Protein AF-0000000083548662 (afdb_homodimer)

Secondary structure (DSSP, 8-state):
--HHHHHHHHHHHTHHHHHHHHHTT--HHHHHHHHTS-HHHHHHHHHH-HHHHHHHHHHHHHHHHHHHHHHHHHHH-EEEEEEEEEEEEEEEEETTTTEEEEEEEEEEEEEEEEE---HHHHHHHHHHHSTTT--SSHHHHHHHHHHHHHHHHHHHHHHH--/--HHHHHHHHHHTTHHHHHHHHHTT--HHHHHHHHTS-HHHHHHHHHH-HHHHHHHHHHHHHHHHHHHHHHHHHHH-EEEEEEEEEEEEEEEEETTTTEEEEEEEEEEEEEEEEEPP-HHHHHHHHHHHSTTT--S-HHHHHHHHHHHHHHHHHHHHHHHT-

Organism: NCBI:txid360422

Radius of gyration: 31.25 Å; Cα contacts (8 Å, |Δi|>4): 396; chains: 2; bounding box: 70×94×61 Å

Nearest PDB structures (foldseek):
  8jc7-assembly1_A  TM=3.475E-01  e=2.019E+00  Vibrio campbellii
  6uwi-assembly1_A  TM=3.114E-01  e=1.417E+00  Clostridioides difficile
  6uwi-assembly2_g  TM=3.114E-01  e=1.417E+00  Clostridioides difficile
  6uwi-assembly2_d  TM=3.114E-01  e=1.417E+00  Clostridioides difficile
  3otc-assembly1_A-2  TM=1.730E-01  e=1.903E+00  Homo sapiens

pLDDT: mean 92.51, std 10.64, range [34.34, 98.67]

Foldseek 3Di:
DVVLVVVVVLCVVCLVVLLVCLLVVHDLCRSCVVSVHDSVSSVVCCVVPPSNVVSNVVSVVVNVVVVVVVLVCLQAKDKDKDKDKDKDWDWDADPVVRDIDIDIDIDIDIDIDINHRDPVSNLVCCCPVVVVVHDPDPVVVVVVVVVVVVVVVVVCVVVVVD/DVVLVVLVVLCVVCLVVLLVCVLVVHDLCRSCVVSVHDSVSSVVCCVVPPSNVVSNVVSVVNNVVVVVVVLVCLQAKDKDKDKDKDKDWDWDADPVPRDTDIDIDIDIDIDMDMRHRDPVSNLVCCCPVVVVVHDPDPVVVVVVVVVVVVVVVVVCVVVVVD

Structure (mmCIF, N/CA/C/O backbone):
data_AF-0000000083548662-model_v1
#
loop_
_entity.id
_entity.type
_entity.pdbx_description
1 polymer 'Xaa-His dipeptidase'
#
loop_
_atom_site.group_PDB
_atom_site.id
_atom_site.type_symbol
_atom_site.label_atom_id
_atom_site.label_alt_id
_atom_site.label_comp_id
_atom_site.label_asym_id
_atom_site.label_entity_id
_atom_site.label_seq_id
_atom_site.pdbx_PDB_ins_code
_atom_site.Cartn_x
_atom_site.Cartn_y
_atom_site.Cartn_z
_atom_site.occupancy
_atom_site.B_iso_or_equiv
_atom_site.auth_seq_id
_atom_site.auth_comp_id
_atom_site.auth_asym_id
_atom_site.auth_atom_id
_atom_site.pdbx_PDB_model_num
ATOM 1 N N . MET A 1 1 ? 43.346 22.969 6.286 1 35.24 1 MET A N 1
ATOM 2 C CA . MET A 1 1 ? 42.295 23.763 5.656 1 35.24 1 MET A CA 1
ATOM 3 C C . MET A 1 1 ? 42.002 23.258 4.247 1 35.24 1 MET A C 1
ATOM 5 O O . MET A 1 1 ? 41.083 23.746 3.587 1 35.24 1 MET A O 1
ATOM 9 N N . ALA A 1 2 ? 43.091 22.835 3.47 1 43.12 2 ALA A N 1
ATOM 10 C CA . ALA A 1 2 ? 43.178 22.397 2.079 1 43.12 2 ALA A CA 1
ATOM 11 C C . ALA A 1 2 ? 42.391 21.107 1.861 1 43.12 2 ALA A C 1
ATOM 13 O O . ALA A 1 2 ? 42.028 20.779 0.729 1 43.12 2 ALA A O 1
ATOM 14 N N . ARG A 1 3 ? 42.29 20.196 2.817 1 46.63 3 ARG A N 1
ATOM 15 C CA . ARG A 1 3 ? 41.728 18.849 2.839 1 46.63 3 ARG A CA 1
ATOM 16 C C . ARG A 1 3 ? 40.206 18.889 2.756 1 46.63 3 ARG A C 1
ATOM 18 O O . ARG A 1 3 ? 39.583 17.966 2.227 1 46.63 3 ARG A O 1
ATOM 25 N N . ASN A 1 4 ? 39.476 19.824 3.471 1 55.74 4 ASN A N 1
ATOM 26 C CA . ASN A 1 4 ? 38.044 20.089 3.571 1 55.74 4 ASN A CA 1
ATOM 27 C C . ASN A 1 4 ? 37.416 20.3 2.196 1 55.74 4 ASN A C 1
ATOM 29 O O . ASN A 1 4 ? 36.322 19.801 1.927 1 55.74 4 ASN A O 1
ATOM 33 N N . ASN A 1 5 ? 38.193 21.079 1.302 1 62.86 5 ASN A N 1
ATOM 34 C CA . ASN A 1 5 ? 37.747 21.407 -0.048 1 62.86 5 ASN A CA 1
ATOM 35 C C . ASN A 1 5 ? 37.669 20.164 -0.93 1 62.86 5 ASN A C 1
ATOM 37 O O . ASN A 1 5 ? 36.785 20.056 -1.781 1 62.86 5 ASN A O 1
ATOM 41 N N . SER A 1 6 ? 38.519 19.239 -0.507 1 85.35 6 SER A N 1
ATOM 42 C CA . SER A 1 6 ? 38.633 18.042 -1.334 1 85.35 6 SER A CA 1
ATOM 43 C C . SER A 1 6 ? 37.452 17.102 -1.113 1 85.35 6 SER A C 1
ATOM 45 O O . SER A 1 6 ? 36.914 16.537 -2.067 1 85.35 6 SER A O 1
ATOM 47 N N . PHE A 1 7 ? 36.993 17.175 0.148 1 88.64 7 PHE A N 1
ATOM 48 C CA . PHE A 1 7 ? 35.902 16.253 0.441 1 88.64 7 PHE A CA 1
ATOM 49 C C . PHE A 1 7 ? 34.597 16.745 -0.174 1 88.64 7 PHE A C 1
ATOM 51 O O . PHE A 1 7 ? 33.777 15.943 -0.626 1 88.64 7 PHE A O 1
ATOM 58 N N . GLU A 1 8 ? 34.456 18.051 -0.125 1 90.3 8 GLU A N 1
ATOM 59 C CA . GLU A 1 8 ? 33.281 18.638 -0.763 1 90.3 8 GLU A CA 1
ATOM 60 C C . GLU A 1 8 ? 33.237 18.303 -2.251 1 90.3 8 GLU A C 1
ATOM 62 O O . GLU A 1 8 ? 32.171 18.009 -2.796 1 90.3 8 GLU A O 1
ATOM 67 N N . ASP A 1 9 ? 34.436 18.363 -2.836 1 92.55 9 ASP A N 1
ATOM 68 C CA . ASP A 1 9 ? 34.53 18.041 -4.257 1 92.55 9 ASP A CA 1
ATOM 69 C C . ASP A 1 9 ? 34.156 16.583 -4.514 1 92.55 9 ASP A C 1
ATOM 71 O O . ASP A 1 9 ? 33.49 16.273 -5.504 1 92.55 9 ASP A O 1
ATOM 75 N N . ILE A 1 10 ? 34.668 15.765 -3.654 1 94.08 10 ILE A N 1
ATOM 76 C CA . ILE A 1 10 ? 34.347 14.347 -3.77 1 94.08 10 ILE A CA 1
ATOM 77 C C . ILE A 1 10 ? 32.835 14.152 -3.68 1 94.08 10 ILE A C 1
ATOM 79 O O . ILE A 1 10 ? 32.246 13.439 -4.495 1 94.08 10 ILE A O 1
ATOM 83 N N . ILE A 1 11 ? 32.168 14.788 -2.78 1 94.84 11 ILE A N 1
ATOM 84 C CA . ILE A 1 11 ? 30.732 14.658 -2.563 1 94.84 11 ILE A CA 1
ATOM 85 C C . ILE A 1 11 ? 29.975 15.229 -3.76 1 94.84 11 ILE A C 1
ATOM 87 O O . ILE A 1 11 ? 29.082 14.577 -4.306 1 94.84 11 ILE A O 1
ATOM 91 N N . GLU A 1 12 ? 30.341 16.398 -4.177 1 94.65 12 GLU A N 1
ATOM 92 C CA . GLU A 1 12 ? 29.623 17.084 -5.247 1 94.65 12 GLU A CA 1
ATOM 93 C C . GLU A 1 12 ? 29.743 16.326 -6.566 1 94.65 12 GLU A C 1
ATOM 95 O O . GLU A 1 12 ? 28.816 16.334 -7.379 1 94.65 12 GLU A O 1
ATOM 100 N N . SER A 1 13 ? 30.907 15.626 -6.726 1 95.46 13 SER A N 1
ATOM 101 C CA . SER A 1 13 ? 31.129 14.874 -7.957 1 95.46 13 SER A CA 1
ATOM 102 C C . SER A 1 13 ? 30.369 13.552 -7.942 1 95.46 13 SER A C 1
ATOM 104 O O . SER A 1 13 ? 30.26 12.881 -8.97 1 95.46 13 SER A O 1
ATOM 106 N N . ASN A 1 14 ? 29.875 13.171 -6.75 1 97.07 14 ASN A N 1
ATOM 107 C CA . ASN A 1 14 ? 29.247 11.859 -6.631 1 97.07 14 ASN A CA 1
ATOM 108 C C . ASN A 1 14 ? 27.789 11.973 -6.198 1 97.07 14 ASN A C 1
ATOM 110 O O . ASN A 1 14 ? 27.218 11.018 -5.666 1 97.07 14 ASN A O 1
ATOM 114 N N . LEU A 1 15 ? 27.132 13.088 -6.455 1 96.55 15 LEU A N 1
ATOM 115 C CA . LEU A 1 15 ? 25.782 13.346 -5.966 1 96.55 15 LEU A CA 1
ATOM 116 C C . LEU A 1 15 ? 24.791 12.347 -6.554 1 96.55 15 LEU A C 1
ATOM 118 O O . LEU A 1 15 ? 23.893 11.872 -5.854 1 96.55 15 LEU A O 1
ATOM 122 N N . ASP A 1 16 ? 24.917 12.006 -7.816 1 95.14 16 ASP A N 1
ATOM 123 C CA . ASP A 1 16 ? 24.014 11.059 -8.463 1 95.14 16 ASP A CA 1
ATOM 124 C C . ASP A 1 16 ? 24.147 9.667 -7.849 1 95.14 16 ASP A C 1
ATOM 126 O O . ASP A 1 16 ? 23.146 8.982 -7.629 1 95.14 16 ASP A O 1
ATOM 130 N N . LYS A 1 17 ? 25.374 9.31 -7.597 1 96.99 17 LYS A N 1
ATOM 131 C CA . LYS A 1 17 ? 25.607 8.018 -6.958 1 96.99 17 LYS A CA 1
ATOM 132 C C . LYS A 1 17 ? 25.029 7.991 -5.546 1 96.99 17 LYS A C 1
ATOM 134 O O . LYS A 1 17 ? 24.409 7.005 -5.142 1 96.99 17 LYS A O 1
ATOM 139 N N . ILE A 1 18 ? 25.273 9.039 -4.831 1 97 18 ILE A N 1
ATOM 140 C CA . ILE A 1 18 ? 24.771 9.127 -3.464 1 97 18 ILE A CA 1
ATOM 141 C C . ILE A 1 18 ? 23.251 8.984 -3.463 1 97 18 ILE A C 1
ATOM 143 O O . ILE A 1 18 ? 22.69 8.256 -2.64 1 97 18 ILE A O 1
ATOM 147 N N . GLU A 1 19 ? 22.566 9.663 -4.364 1 95.85 19 GLU A N 1
ATOM 148 C CA . GLU A 1 19 ? 21.116 9.549 -4.491 1 95.85 19 GLU A CA 1
ATOM 149 C C . GLU A 1 19 ? 20.694 8.099 -4.713 1 95.85 19 GLU A C 1
ATOM 151 O O . GLU A 1 19 ? 19.764 7.612 -4.067 1 95.85 19 GLU A O 1
ATOM 156 N N . ALA A 1 20 ? 21.347 7.405 -5.609 1 95.52 20 ALA A N 1
ATOM 157 C CA . ALA A 1 20 ? 21.051 6.006 -5.906 1 95.52 20 ALA A CA 1
ATOM 158 C C . ALA A 1 20 ? 21.267 5.127 -4.677 1 95.52 20 ALA A C 1
ATOM 160 O O . ALA A 1 20 ? 20.486 4.208 -4.419 1 95.52 20 ALA A O 1
ATOM 161 N N . TRP A 1 21 ? 22.338 5.383 -3.941 1 97.1 21 TRP A N 1
ATOM 162 C CA . TRP A 1 21 ? 22.632 4.596 -2.748 1 97.1 21 TRP A CA 1
ATOM 163 C C . TRP A 1 21 ? 21.568 4.812 -1.677 1 97.1 21 TRP A C 1
ATOM 165 O O . TRP A 1 21 ? 21.149 3.864 -1.01 1 97.1 21 TRP A O 1
ATOM 175 N N . VAL A 1 22 ? 21.139 6.116 -1.55 1 96.5 22 V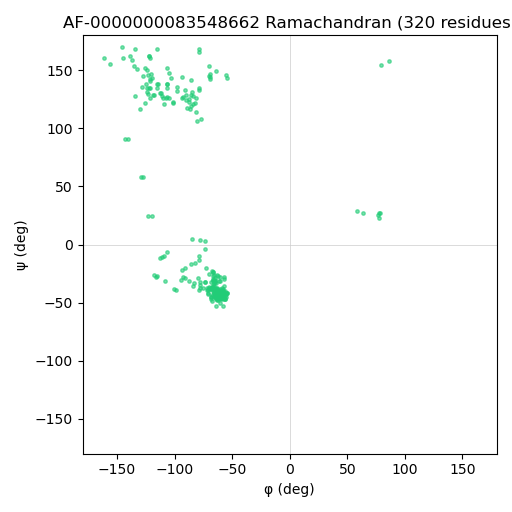AL A N 1
ATOM 176 C CA . VAL A 1 22 ? 20.082 6.416 -0.589 1 96.5 22 VAL A CA 1
ATOM 177 C C . VAL A 1 22 ? 18.798 5.694 -0.99 1 96.5 22 VAL A C 1
ATOM 179 O O . VAL A 1 22 ? 18.142 5.069 -0.153 1 96.5 22 VAL A O 1
ATOM 182 N N . GLU A 1 23 ? 18.47 5.737 -2.251 1 93.82 23 GLU A N 1
ATOM 183 C CA . GLU A 1 23 ? 17.289 5.047 -2.762 1 93.82 23 GLU A CA 1
ATOM 184 C C . GLU A 1 23 ? 17.383 3.543 -2.523 1 93.82 23 GLU A C 1
ATOM 186 O O . GLU A 1 23 ? 16.369 2.882 -2.286 1 93.82 23 GLU A O 1
ATOM 191 N N . GLY A 1 24 ? 18.619 3.067 -2.554 1 94.63 24 GLY A N 1
ATOM 192 C CA . GLY A 1 24 ? 18.868 1.648 -2.353 1 94.63 24 GLY A CA 1
ATOM 193 C C . GLY A 1 24 ? 18.965 1.26 -0.89 1 94.63 24 GLY A C 1
ATOM 194 O O . GLY A 1 24 ? 19.374 0.144 -0.564 1 94.63 24 GLY A O 1
ATOM 195 N N . ASN A 1 25 ? 18.728 2.214 0.043 1 93.88 25 ASN A N 1
ATOM 196 C CA . ASN A 1 25 ? 18.643 2.002 1.484 1 93.88 25 ASN A CA 1
ATOM 197 C C . ASN A 1 25 ? 20.026 1.836 2.109 1 93.88 25 ASN A C 1
ATOM 199 O O . ASN A 1 25 ? 20.175 1.154 3.124 1 93.88 25 ASN A O 1
ATOM 203 N N . ASN A 1 26 ? 20.998 2.357 1.513 1 95.85 26 ASN A N 1
ATOM 204 C CA . ASN A 1 26 ? 22.297 2.401 2.177 1 95.85 26 ASN A CA 1
ATOM 205 C C . ASN A 1 26 ? 22.292 3.372 3.354 1 95.85 26 ASN A C 1
ATOM 207 O O . ASN A 1 26 ? 21.7 4.449 3.274 1 95.85 26 ASN A O 1
ATOM 211 N N . THR A 1 27 ? 22.98 2.987 4.371 1 96.54 27 THR A N 1
ATOM 212 C CA . THR A 1 27 ? 23.107 3.871 5.524 1 96.54 27 THR A CA 1
ATOM 213 C C . THR A 1 27 ? 24.143 4.961 5.26 1 96.54 27 THR A C 1
ATOM 215 O O . THR A 1 27 ? 24.947 4.848 4.332 1 96.54 27 THR A O 1
ATOM 218 N N . ASP A 1 28 ? 24.101 5.972 6.132 1 96.13 28 ASP A N 1
ATOM 219 C CA . ASP A 1 28 ? 25.086 7.044 6.019 1 96.13 28 ASP A CA 1
ATOM 220 C C . ASP A 1 28 ? 26.507 6.497 6.123 1 96.13 28 ASP A C 1
ATOM 222 O O . ASP A 1 28 ? 27.408 6.957 5.418 1 96.13 28 ASP A O 1
ATOM 226 N N . LYS A 1 29 ? 26.656 5.559 7.016 1 97.39 29 LYS A N 1
ATOM 227 C CA . LYS A 1 29 ? 27.977 4.959 7.181 1 97.39 29 LYS A CA 1
ATOM 228 C C . LYS A 1 29 ? 28.41 4.226 5.915 1 97.39 29 LYS A C 1
ATOM 230 O O . LYS A 1 29 ? 29.552 4.365 5.471 1 97.39 29 LYS A O 1
ATOM 235 N N . GLU A 1 30 ? 27.575 3.452 5.297 1 98.16 30 GLU A N 1
ATOM 236 C CA . GLU A 1 30 ? 27.876 2.731 4.064 1 98.16 30 GLU A CA 1
ATOM 237 C C . GLU A 1 30 ? 28.206 3.694 2.928 1 98.16 30 GLU A C 1
ATOM 239 O O . GLU A 1 30 ? 29.125 3.446 2.144 1 98.16 30 GLU A O 1
ATOM 244 N N . ILE A 1 31 ? 27.442 4.769 2.858 1 97.93 31 ILE A N 1
ATOM 245 C CA . ILE A 1 31 ? 27.656 5.759 1.809 1 97.93 31 ILE A CA 1
ATOM 246 C C . ILE A 1 31 ? 29.015 6.429 2 1 97.93 31 ILE A C 1
ATOM 248 O O . ILE A 1 31 ? 29.772 6.596 1.041 1 97.93 31 ILE A O 1
ATOM 252 N N . ALA A 1 32 ? 29.355 6.799 3.256 1 97.58 32 ALA A N 1
ATOM 253 C CA . ALA A 1 32 ? 30.659 7.383 3.557 1 97.58 32 ALA A CA 1
ATOM 254 C C . ALA A 1 32 ? 31.789 6.451 3.131 1 97.58 32 ALA A C 1
ATOM 256 O O . ALA A 1 32 ? 32.761 6.886 2.51 1 97.58 32 ALA A O 1
ATOM 257 N N . ASP A 1 33 ? 31.642 5.158 3.396 1 97.81 33 ASP A N 1
ATOM 258 C CA . ASP A 1 33 ? 32.644 4.159 3.039 1 97.81 33 ASP A CA 1
ATOM 259 C C . ASP A 1 33 ? 32.811 4.065 1.525 1 97.81 33 ASP A C 1
ATOM 261 O O . ASP A 1 33 ? 33.934 4.001 1.021 1 97.81 33 ASP A O 1
ATOM 265 N N . LYS A 1 34 ? 31.758 4.1 0.837 1 97.53 34 LYS A N 1
ATOM 266 C CA . LYS A 1 34 ? 31.795 4.01 -0.62 1 97.53 34 LYS A CA 1
ATOM 267 C C . LYS A 1 34 ? 32.496 5.222 -1.227 1 97.53 34 LYS A C 1
ATOM 269 O O . LYS A 1 34 ? 33.129 5.116 -2.28 1 97.53 34 LYS A O 1
ATOM 274 N N . LEU A 1 35 ? 32.384 6.378 -0.595 1 96.71 35 LEU A N 1
ATOM 275 C CA . LEU A 1 35 ? 33.001 7.614 -1.063 1 96.71 35 LEU A CA 1
ATOM 276 C C . LEU A 1 35 ? 34.464 7.685 -0.641 1 96.71 35 LEU A C 1
ATOM 278 O O . LEU A 1 35 ? 35.223 8.513 -1.152 1 96.71 35 LEU A O 1
ATOM 282 N N . GLY A 1 36 ? 34.828 6.811 0.338 1 96.25 36 GLY A N 1
ATOM 283 C CA . GLY A 1 36 ? 36.188 6.835 0.852 1 96.25 36 GLY A CA 1
ATOM 284 C C . GLY A 1 36 ? 36.442 7.977 1.817 1 96.25 36 GLY A C 1
ATOM 285 O O . GLY A 1 36 ? 37.543 8.53 1.858 1 96.25 36 GLY A O 1
ATOM 286 N N . ILE A 1 37 ? 35.415 8.42 2.479 1 95.31 37 ILE A N 1
ATOM 287 C CA . ILE A 1 37 ? 35.616 9.5 3.439 1 95.31 37 ILE A CA 1
ATOM 288 C C . ILE A 1 37 ? 35.158 9.05 4.825 1 95.31 37 ILE A C 1
ATOM 290 O O . ILE A 1 37 ? 34.388 8.095 4.951 1 95.31 37 ILE A O 1
ATOM 294 N N . ALA A 1 38 ? 35.599 9.766 5.856 1 95.93 38 ALA A N 1
ATOM 295 C CA . ALA A 1 38 ? 35.208 9.447 7.227 1 95.93 38 ALA A CA 1
ATOM 296 C C . ALA A 1 38 ? 33.731 9.751 7.46 1 95.93 38 ALA A C 1
ATOM 298 O O . ALA A 1 38 ? 33.205 10.74 6.946 1 95.93 38 ALA A O 1
ATOM 299 N N . TYR A 1 39 ? 33.059 8.851 8.327 1 96.4 39 TYR A N 1
ATOM 300 C CA . TYR A 1 39 ? 31.643 9.006 8.642 1 96.4 39 TYR A CA 1
ATOM 301 C C . TYR A 1 39 ? 31.36 10.388 9.218 1 96.4 39 TYR A C 1
ATOM 303 O O . TYR A 1 39 ? 30.369 11.027 8.856 1 96.4 39 TYR A O 1
ATOM 311 N N . SER A 1 40 ? 32.222 10.841 10.033 1 95.86 40 SER A N 1
ATOM 312 C CA . SER A 1 40 ? 32.027 12.138 10.672 1 95.86 40 SER A CA 1
ATOM 313 C C . SER A 1 40 ? 32.054 13.268 9.649 1 95.86 40 SER A C 1
ATOM 315 O O . SER A 1 40 ? 31.28 14.223 9.75 1 95.86 40 SER A O 1
ATOM 317 N N . THR A 1 41 ? 32.93 13.157 8.728 1 94.73 41 THR A N 1
ATOM 318 C CA . THR A 1 41 ? 33.029 14.149 7.662 1 94.73 41 THR A CA 1
ATOM 319 C C . THR A 1 41 ? 31.756 14.168 6.821 1 94.73 41 THR A C 1
ATOM 321 O O . THR A 1 41 ? 31.22 15.236 6.521 1 94.73 41 THR A O 1
ATOM 324 N N . TYR A 1 42 ? 31.264 12.955 6.461 1 96.48 42 TYR A N 1
ATOM 325 C CA . TYR A 1 42 ? 30.037 12.863 5.677 1 96.48 42 TYR A CA 1
ATOM 326 C C . TYR A 1 42 ? 28.865 13.49 6.421 1 96.48 42 TYR A C 1
ATOM 328 O O . TYR A 1 42 ? 28.082 14.244 5.837 1 96.48 42 TYR A O 1
ATOM 336 N N . ARG A 1 43 ? 28.781 13.235 7.692 1 95.46 43 ARG A N 1
ATOM 337 C CA . ARG A 1 43 ? 27.69 13.758 8.508 1 95.46 43 ARG A CA 1
ATOM 338 C C . ARG A 1 43 ? 27.719 15.282 8.55 1 95.46 43 ARG A C 1
ATOM 340 O O . ARG A 1 43 ? 26.674 15.931 8.472 1 95.46 43 ARG A O 1
ATOM 347 N N . LYS A 1 44 ? 28.845 15.762 8.689 1 94.72 44 LYS A N 1
ATOM 348 C CA . LYS A 1 44 ? 28.994 17.215 8.694 1 94.72 44 LYS A CA 1
ATOM 349 C C . LYS A 1 44 ? 28.458 17.827 7.403 1 94.72 44 LYS A C 1
ATOM 351 O O . LYS A 1 44 ? 27.676 18.78 7.44 1 94.72 44 LYS A O 1
ATOM 356 N N . TYR A 1 45 ? 28.815 17.214 6.289 1 94.24 45 TYR A N 1
ATOM 357 C CA . TYR A 1 45 ? 28.428 17.772 4.997 1 94.24 45 TYR A CA 1
ATOM 358 C C . TYR A 1 45 ? 26.943 17.555 4.732 1 94.24 45 TYR A C 1
ATOM 360 O O . TYR A 1 45 ? 26.307 18.353 4.04 1 94.24 45 TYR A O 1
ATOM 368 N N . LYS A 1 46 ? 26.422 16.469 5.237 1 94.98 46 LYS A N 1
ATOM 369 C CA . LYS A 1 46 ? 24.985 16.239 5.121 1 94.98 46 LYS A CA 1
ATOM 370 C C . LYS A 1 46 ? 24.193 17.387 5.741 1 94.98 46 LYS A C 1
ATOM 372 O O . LYS A 1 46 ? 23.096 17.711 5.281 1 94.98 46 LYS A O 1
ATOM 377 N N . SER A 1 47 ? 24.751 18.021 6.677 1 93.29 47 SER A N 1
ATOM 378 C CA . SER A 1 47 ? 24.064 19.092 7.392 1 93.29 47 SER A CA 1
ATOM 379 C C . SER A 1 47 ? 24.366 20.452 6.772 1 93.29 47 SER A C 1
ATOM 381 O O . SER A 1 47 ? 23.57 21.386 6.893 1 93.29 47 SER A O 1
ATOM 383 N N . THR A 1 48 ? 25.479 20.567 6.026 1 93.57 48 THR A N 1
ATOM 384 C CA . THR A 1 48 ? 25.924 21.901 5.636 1 93.57 48 THR A CA 1
ATOM 385 C C . THR A 1 48 ? 25.862 22.069 4.12 1 93.57 48 THR A C 1
ATOM 387 O O . THR A 1 48 ? 25.749 23.19 3.619 1 93.57 48 THR A O 1
ATOM 390 N N . ASN A 1 49 ? 26.008 20.982 3.402 1 94.67 49 ASN A N 1
ATOM 391 C CA . ASN A 1 49 ? 26.045 21.058 1.945 1 94.67 49 ASN A CA 1
ATOM 392 C C . ASN A 1 49 ? 24.643 21.016 1.345 1 94.67 49 ASN A C 1
ATOM 394 O O . ASN A 1 49 ? 23.966 19.988 1.409 1 94.67 49 ASN A O 1
ATOM 398 N N . VAL A 1 50 ? 24.224 22.065 0.684 1 94.31 50 VAL A N 1
ATOM 399 C CA . VAL A 1 50 ? 22.868 22.247 0.177 1 94.31 50 VAL A CA 1
ATOM 400 C C . VAL A 1 50 ? 22.594 21.238 -0.936 1 94.31 50 VAL A C 1
ATOM 402 O O . VAL A 1 50 ? 21.522 20.629 -0.98 1 94.31 50 VAL A O 1
ATOM 405 N N . ALA A 1 51 ? 23.569 21.071 -1.83 1 94.71 51 ALA A N 1
ATOM 406 C CA . ALA A 1 51 ? 23.397 20.142 -2.944 1 94.71 51 ALA A CA 1
ATOM 407 C C . ALA A 1 51 ? 23.19 18.716 -2.441 1 94.71 51 ALA A C 1
ATOM 409 O O . ALA A 1 51 ? 22.32 17.996 -2.938 1 94.71 51 ALA A O 1
ATOM 410 N N . LEU A 1 52 ? 24.019 18.356 -1.447 1 96.52 52 LEU A N 1
ATOM 411 C CA . LEU A 1 52 ? 23.897 17.023 -0.869 1 96.52 52 LEU A CA 1
ATOM 412 C C . LEU A 1 52 ? 22.55 16.852 -0.175 1 96.52 52 LEU A C 1
ATOM 414 O O . LEU A 1 52 ? 21.865 15.847 -0.378 1 96.52 52 LEU A O 1
ATOM 418 N N . LYS A 1 53 ? 22.149 17.802 0.569 1 95.17 53 LYS A N 1
ATOM 419 C CA . LYS A 1 53 ? 20.864 17.777 1.261 1 95.17 53 LYS A CA 1
ATOM 420 C C . LYS A 1 53 ? 19.711 17.61 0.274 1 95.17 53 LYS A C 1
ATOM 422 O O . LYS A 1 53 ? 18.795 16.82 0.51 1 95.17 53 LYS A O 1
ATOM 427 N N . GLY A 1 54 ? 19.775 18.347 -0.731 1 94.54 54 GLY A N 1
ATOM 428 C CA . GLY A 1 54 ? 18.738 18.284 -1.748 1 94.54 54 GLY A CA 1
ATOM 429 C C . GLY A 1 54 ? 18.623 16.918 -2.398 1 94.54 54 GLY A C 1
ATOM 430 O O . GLY A 1 54 ? 17.517 16.418 -2.612 1 94.54 54 GLY A O 1
ATOM 431 N N . ARG A 1 55 ? 19.764 16.341 -2.779 1 95.27 55 ARG A N 1
ATOM 432 C CA . ARG A 1 55 ? 19.767 15.027 -3.415 1 95.27 55 ARG A CA 1
ATOM 433 C C . ARG A 1 55 ? 19.216 13.962 -2.473 1 95.27 55 ARG A C 1
ATOM 435 O O . ARG A 1 55 ? 18.471 13.075 -2.897 1 95.27 55 ARG A O 1
ATOM 442 N N . ILE A 1 56 ? 19.575 14.057 -1.238 1 95.77 56 ILE A N 1
ATOM 443 C CA . ILE A 1 56 ? 19.099 13.1 -0.245 1 95.77 56 ILE A CA 1
ATOM 444 C C . ILE A 1 56 ? 17.586 13.232 -0.085 1 95.77 56 ILE A C 1
ATOM 446 O O . ILE A 1 56 ? 16.872 12.227 -0.023 1 95.77 56 ILE A O 1
ATOM 450 N N . ALA A 1 57 ? 17.109 14.467 -0.004 1 94.79 57 ALA A N 1
ATOM 451 C CA . ALA A 1 57 ? 15.674 14.714 0.112 1 94.79 57 ALA A CA 1
ATOM 452 C C . ALA A 1 57 ? 14.917 14.107 -1.065 1 94.79 57 ALA A C 1
ATOM 454 O O . ALA A 1 57 ? 13.853 13.509 -0.886 1 94.79 57 ALA A O 1
ATOM 455 N N . THR A 1 58 ? 15.479 14.243 -2.202 1 94.42 58 THR A N 1
ATOM 456 C CA . THR A 1 58 ? 14.877 13.69 -3.41 1 94.42 58 THR A CA 1
ATOM 457 C C . THR A 1 58 ? 14.806 12.167 -3.329 1 94.42 58 THR A C 1
ATOM 459 O O . THR A 1 58 ? 13.771 11.572 -3.635 1 94.42 58 THR A O 1
ATOM 462 N N . ALA A 1 59 ? 15.865 11.607 -2.959 1 95.71 59 ALA A N 1
ATOM 463 C CA . ALA A 1 59 ? 15.929 10.153 -2.844 1 95.71 59 ALA A CA 1
ATOM 464 C C . ALA A 1 59 ? 14.917 9.639 -1.824 1 95.71 59 ALA A C 1
ATOM 466 O O . ALA A 1 59 ? 14.26 8.62 -2.051 1 95.71 59 ALA A O 1
ATOM 467 N N . LYS A 1 60 ? 14.836 10.364 -0.745 1 95.38 60 LYS A N 1
ATOM 468 C CA . LYS A 1 60 ? 13.882 9.97 0.287 1 95.38 60 LYS A CA 1
ATOM 469 C C . LYS A 1 60 ? 12.447 10.07 -0.224 1 95.38 60 LYS A C 1
ATOM 471 O O . LYS A 1 60 ? 11.611 9.219 0.087 1 95.38 60 LYS A O 1
ATOM 476 N N . ASP A 1 61 ? 12.202 11.071 -0.918 1 95.3 61 ASP A N 1
ATOM 477 C CA . ASP A 1 61 ? 10.878 11.231 -1.511 1 95.3 61 ASP A CA 1
ATOM 478 C C . ASP A 1 61 ? 10.54 10.055 -2.425 1 95.3 61 ASP A C 1
ATOM 480 O O . ASP A 1 61 ? 9.429 9.522 -2.374 1 95.3 61 ASP A O 1
ATOM 484 N N . LYS A 1 62 ? 11.441 9.668 -3.266 1 95.47 62 LYS A N 1
ATOM 485 C CA . LYS A 1 62 ? 11.249 8.521 -4.149 1 95.47 62 LYS A CA 1
ATOM 486 C C . LYS A 1 62 ? 10.971 7.252 -3.348 1 95.47 62 LYS A C 1
ATOM 488 O O . LYS A 1 62 ? 10.092 6.466 -3.706 1 95.47 62 LYS A O 1
ATOM 493 N N . LYS A 1 63 ? 11.682 7.102 -2.238 1 95.62 63 LYS A N 1
ATOM 494 C CA . LYS A 1 63 ? 11.477 5.943 -1.374 1 95.62 63 LYS A CA 1
ATOM 495 C C . LYS A 1 63 ? 10.08 5.956 -0.759 1 95.62 63 LYS A C 1
ATOM 497 O O . LYS A 1 63 ? 9.41 4.923 -0.703 1 95.62 63 LYS A O 1
ATOM 502 N N . ASN A 1 64 ? 9.734 7.129 -0.307 1 95.77 64 ASN A N 1
ATOM 503 C CA . ASN A 1 64 ? 8.404 7.253 0.281 1 95.77 64 ASN A CA 1
ATOM 504 C C . ASN A 1 64 ? 7.314 6.867 -0.714 1 95.77 64 ASN A C 1
ATOM 506 O O . ASN A 1 64 ? 6.355 6.181 -0.355 1 95.77 64 ASN A O 1
ATOM 510 N N . GLN A 1 65 ? 7.477 7.215 -1.868 1 96.36 65 GLN A N 1
ATOM 511 C CA . GLN A 1 65 ? 6.488 6.919 -2.899 1 96.36 65 GLN A CA 1
ATOM 512 C C . GLN A 1 65 ? 6.427 5.422 -3.189 1 96.36 65 GLN A C 1
ATOM 514 O O . GLN A 1 65 ? 5.356 4.883 -3.473 1 96.36 65 GLN A O 1
ATOM 519 N N . GLU A 1 66 ? 7.556 4.825 -3.159 1 96.86 66 GLU A N 1
ATOM 520 C CA . GLU A 1 66 ? 7.579 3.38 -3.363 1 96.86 66 GLU A CA 1
ATOM 521 C C . GLU A 1 66 ? 6.786 2.657 -2.278 1 96.86 66 GLU A C 1
ATOM 523 O O . GLU A 1 66 ? 6.097 1.674 -2.556 1 96.86 66 GLU A O 1
ATOM 528 N N . VAL A 1 67 ? 6.893 3.099 -1.06 1 97.57 67 VAL A N 1
ATOM 529 C CA . VAL A 1 67 ? 6.141 2.512 0.043 1 97.57 67 VAL A CA 1
ATOM 530 C C . VAL A 1 67 ? 4.646 2.738 -0.171 1 97.57 67 VAL A C 1
ATOM 532 O O . VAL A 1 67 ? 3.838 1.828 0.031 1 97.57 67 VAL A O 1
ATOM 535 N N . GLU A 1 68 ? 4.295 3.966 -0.594 1 97.71 68 GLU A N 1
ATOM 536 C CA . GLU A 1 68 ? 2.893 4.262 -0.871 1 97.71 68 GLU A CA 1
ATOM 537 C C . GLU A 1 68 ? 2.348 3.364 -1.977 1 97.71 68 GLU A C 1
ATOM 539 O O . GLU A 1 68 ? 1.214 2.887 -1.895 1 97.71 68 GLU A O 1
ATOM 544 N N . LYS A 1 69 ? 3.179 3.204 -2.981 1 97.63 69 LYS A N 1
ATOM 545 C CA . LYS A 1 69 ? 2.824 2.311 -4.08 1 97.63 69 LYS A CA 1
ATOM 546 C C . LYS A 1 69 ? 2.577 0.891 -3.577 1 97.63 69 LYS A C 1
ATOM 548 O O . LYS A 1 69 ? 1.589 0.257 -3.954 1 97.63 69 LYS A O 1
ATOM 553 N N . ALA A 1 70 ? 3.441 0.416 -2.748 1 98.21 70 ALA A N 1
ATOM 554 C CA . ALA A 1 70 ? 3.308 -0.922 -2.179 1 98.21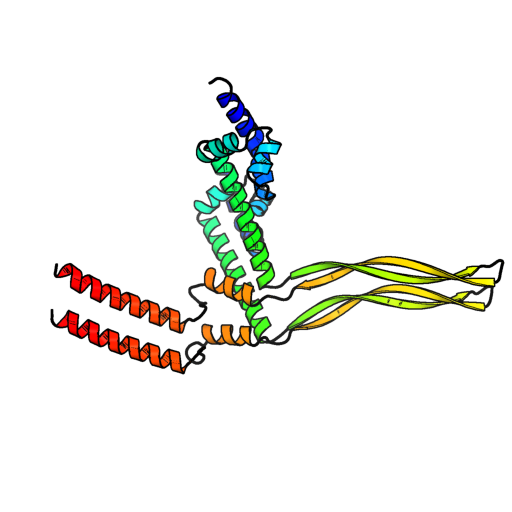 70 ALA A CA 1
ATOM 555 C C . ALA A 1 70 ? 2.065 -1.024 -1.3 1 98.21 70 ALA A C 1
ATOM 557 O O . ALA A 1 70 ? 1.38 -2.049 -1.299 1 98.21 70 ALA A O 1
ATOM 558 N N . LEU A 1 71 ? 1.749 -0.017 -0.522 1 98.47 71 LEU A N 1
ATOM 559 C CA . LEU A 1 71 ? 0.563 0.011 0.327 1 98.47 71 LEU A CA 1
ATOM 560 C C . LEU A 1 71 ? -0.707 -0.097 -0.51 1 98.47 71 LEU A C 1
ATOM 562 O O . LEU A 1 71 ? -1.611 -0.866 -0.177 1 98.47 71 LEU A O 1
ATOM 566 N N . PHE A 1 72 ? -0.745 0.707 -1.582 1 98.64 72 PHE A N 1
ATOM 567 C CA . PHE A 1 72 ? -1.904 0.665 -2.466 1 98.64 72 PHE A CA 1
ATOM 568 C C . PHE A 1 72 ? -2.12 -0.742 -3.01 1 98.64 72 PHE A C 1
ATOM 570 O O . PHE A 1 72 ? -3.244 -1.248 -3.009 1 98.64 72 PHE A O 1
ATOM 577 N N . LYS A 1 73 ? -1.062 -1.351 -3.45 1 98.39 73 LYS A N 1
ATOM 578 C CA . LYS A 1 73 ? -1.16 -2.723 -3.939 1 98.39 73 LYS A CA 1
ATOM 579 C C . LYS A 1 73 ? -1.708 -3.653 -2.86 1 98.39 73 LYS A C 1
ATOM 581 O O . LYS A 1 73 ? -2.546 -4.512 -3.142 1 98.39 73 LYS A O 1
ATOM 586 N N . LYS A 1 74 ? -1.219 -3.509 -1.656 1 98.36 74 LYS A N 1
ATOM 587 C CA . LYS A 1 74 ? -1.66 -4.324 -0.528 1 98.36 74 LYS A CA 1
ATOM 588 C C . LYS A 1 74 ? -3.145 -4.117 -0.248 1 98.36 74 LYS A C 1
ATOM 590 O O . LYS A 1 74 ? -3.827 -5.03 0.224 1 98.36 74 LYS A O 1
ATOM 595 N N . CYS A 1 75 ? -3.659 -2.916 -0.515 1 98.59 75 CYS A N 1
ATOM 596 C CA . CYS A 1 75 ? -5.062 -2.588 -0.289 1 98.59 75 CYS A CA 1
ATOM 597 C C . CYS A 1 75 ? -5.96 -3.319 -1.279 1 98.59 75 CYS A C 1
ATOM 599 O O . CYS A 1 75 ? -7.065 -3.739 -0.929 1 98.59 75 CYS A O 1
ATOM 601 N N . ILE A 1 76 ? -5.537 -3.488 -2.511 1 98.12 76 ILE A N 1
ATOM 602 C CA . ILE A 1 76 ? -6.452 -3.952 -3.548 1 98.12 76 ILE A CA 1
ATOM 603 C C . ILE A 1 76 ? -6.135 -5.402 -3.904 1 98.12 76 ILE A C 1
ATOM 605 O O . ILE A 1 76 ? -6.915 -6.064 -4.593 1 98.12 76 ILE A O 1
ATOM 609 N N . GLY A 1 77 ? -5.071 -5.935 -3.359 1 96.97 77 GLY A N 1
ATOM 610 C CA . GLY A 1 77 ? -4.581 -7.237 -3.784 1 96.97 77 GLY A CA 1
ATOM 611 C C . GLY A 1 77 ? -3.792 -7.185 -5.078 1 96.97 77 GLY A C 1
ATOM 612 O O . GLY A 1 77 ? -3.92 -6.233 -5.851 1 96.97 77 GLY A O 1
ATOM 613 N N . TYR A 1 78 ? -2.938 -8.149 -5.213 1 96.92 78 TYR A N 1
ATOM 614 C CA . TYR A 1 78 ? -2.115 -8.146 -6.417 1 96.92 78 TYR A CA 1
ATOM 615 C C . TYR A 1 78 ? -1.624 -9.551 -6.746 1 96.92 78 TYR A C 1
ATOM 617 O O . TYR A 1 78 ? -1.515 -10.401 -5.859 1 96.92 78 TYR A O 1
ATOM 625 N N . LYS A 1 79 ? -1.352 -9.723 -7.989 1 96.36 79 LYS A N 1
ATOM 626 C CA . LYS A 1 79 ? -0.774 -10.973 -8.472 1 96.36 79 LYS A CA 1
ATOM 627 C C . LYS A 1 79 ? 0.745 -10.966 -8.334 1 96.36 79 LYS A C 1
ATOM 629 O O . LYS A 1 79 ? 1.381 -9.918 -8.461 1 96.36 79 LYS A O 1
ATOM 634 N N . TYR A 1 80 ? 1.284 -12.127 -7.97 1 96.85 80 TYR A N 1
ATOM 635 C CA . TYR A 1 80 ? 2.733 -12.29 -7.937 1 96.85 80 TYR A CA 1
ATOM 636 C C . TYR A 1 80 ? 3.133 -13.699 -8.356 1 96.85 80 TYR A C 1
ATOM 638 O O . TYR A 1 80 ? 2.291 -14.598 -8.42 1 96.85 80 TYR A O 1
ATOM 646 N N . THR A 1 81 ? 4.339 -13.801 -8.717 1 97.48 81 THR A N 1
ATOM 647 C CA . THR A 1 81 ? 4.851 -15.092 -9.163 1 97.48 81 THR A CA 1
ATOM 648 C C . THR A 1 81 ? 5.773 -15.702 -8.111 1 97.48 81 THR A C 1
ATOM 650 O O . THR A 1 81 ? 6.523 -14.985 -7.444 1 97.48 81 THR A O 1
ATOM 653 N N . GLU A 1 82 ? 5.583 -16.995 -7.949 1 97.02 82 GLU A N 1
ATOM 654 C CA . GLU A 1 82 ? 6.457 -17.748 -7.055 1 97.02 82 GLU A CA 1
ATOM 655 C C . GLU A 1 82 ? 7.045 -18.969 -7.757 1 97.02 82 GLU A C 1
ATOM 657 O O . GLU A 1 82 ? 6.419 -19.537 -8.655 1 97.02 82 GLU A O 1
ATOM 662 N N . GLU A 1 83 ? 8.257 -19.277 -7.4 1 97.12 83 GLU A N 1
ATOM 663 C CA . GLU A 1 83 ? 8.86 -20.511 -7.895 1 97.12 83 GLU A CA 1
ATOM 664 C C . GLU A 1 83 ? 8.592 -21.676 -6.946 1 97.12 83 GLU A C 1
ATOM 666 O O . GLU A 1 83 ? 8.715 -21.532 -5.728 1 97.12 83 GLU A O 1
ATOM 671 N N . VAL A 1 84 ? 8.174 -22.806 -7.522 1 96.38 84 VAL A N 1
ATOM 672 C CA . VAL A 1 84 ? 7.936 -24.012 -6.736 1 96.38 84 VAL A CA 1
ATOM 673 C C . VAL A 1 84 ? 8.811 -25.15 -7.257 1 96.38 84 VAL A C 1
ATOM 675 O O . VAL A 1 84 ? 8.791 -25.46 -8.45 1 96.38 84 VAL A O 1
ATOM 678 N N . ALA A 1 85 ? 9.561 -25.715 -6.329 1 96.07 85 ALA A N 1
ATOM 679 C CA . ALA A 1 85 ? 10.397 -26.863 -6.669 1 96.07 85 ALA A CA 1
ATOM 680 C C . ALA A 1 85 ? 9.676 -28.174 -6.373 1 96.07 85 ALA A C 1
ATOM 682 O O . ALA A 1 85 ? 9.157 -28.369 -5.271 1 96.07 85 ALA A O 1
ATOM 683 N N . THR A 1 86 ? 9.646 -28.968 -7.421 1 96.4 86 THR A N 1
ATOM 684 C CA . THR A 1 86 ? 8.995 -30.263 -7.256 1 96.4 86 THR A CA 1
ATOM 685 C C . THR A 1 86 ? 9.944 -31.397 -7.634 1 96.4 86 THR A C 1
ATOM 687 O O . THR A 1 86 ? 10.555 -31.371 -8.704 1 96.4 86 THR A O 1
ATOM 690 N N . LYS A 1 87 ? 10.03 -32.363 -6.779 1 95.57 87 LYS A N 1
ATOM 691 C CA . LYS A 1 87 ? 10.81 -33.557 -7.093 1 95.57 87 LYS A CA 1
ATOM 692 C C . LYS A 1 87 ? 10.031 -34.497 -8.008 1 95.57 87 LYS A C 1
ATOM 694 O O . LYS A 1 87 ? 8.849 -34.76 -7.776 1 95.57 87 LYS A O 1
ATOM 699 N N . ILE A 1 88 ? 10.76 -34.915 -9.013 1 96 88 ILE A N 1
ATOM 700 C CA . ILE A 1 88 ? 10.117 -35.855 -9.925 1 96 88 ILE A CA 1
ATOM 701 C C . ILE A 1 88 ? 10.974 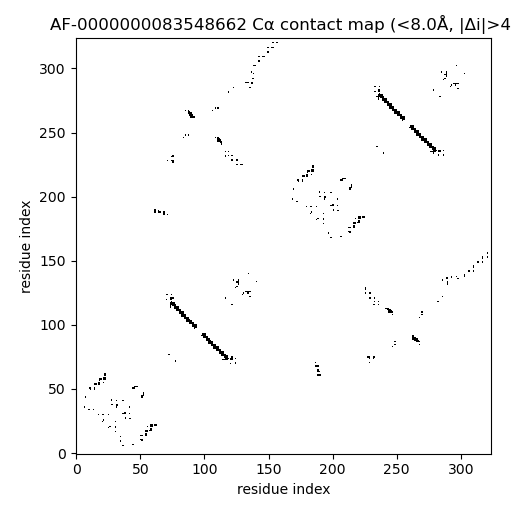-37.111 -10.06 1 96 88 ILE A C 1
ATOM 703 O O . ILE A 1 88 ? 12.199 -37.051 -9.93 1 96 88 ILE A O 1
ATOM 707 N N . LYS A 1 89 ? 10.21 -38.202 -10.343 1 95.53 89 LYS A N 1
ATOM 708 C CA . LYS A 1 89 ? 10.86 -39.495 -10.539 1 95.53 89 LYS A CA 1
ATOM 709 C C . LYS A 1 89 ? 10.547 -40.064 -11.919 1 95.53 89 LYS A C 1
ATOM 711 O O . LYS A 1 89 ? 9.425 -39.927 -12.413 1 95.53 89 LYS A O 1
ATOM 716 N N . GLU A 1 90 ? 11.628 -40.643 -12.401 1 93.53 90 GLU A N 1
ATOM 717 C CA . GLU A 1 90 ? 11.484 -41.353 -13.668 1 93.53 90 GLU A CA 1
ATOM 718 C C . GLU A 1 90 ? 12.154 -42.724 -13.612 1 93.53 90 GLU A C 1
ATOM 720 O O . GLU A 1 90 ? 13.291 -42.846 -13.153 1 93.53 90 GLU A O 1
ATOM 725 N N . GLU A 1 91 ? 11.327 -43.712 -13.99 1 93.6 91 GLU A N 1
ATOM 726 C CA . GLU A 1 91 ? 11.915 -45.039 -14.148 1 93.6 91 GLU A CA 1
ATOM 727 C C . GLU A 1 91 ? 12.528 -45.211 -15.535 1 93.6 91 GLU A C 1
ATOM 729 O O . GLU A 1 91 ? 11.909 -44.856 -16.54 1 93.6 91 GLU A O 1
ATOM 734 N N . VAL A 1 92 ? 13.701 -45.676 -15.487 1 90.97 92 VAL A N 1
ATOM 735 C CA . VAL A 1 92 ? 14.394 -45.944 -16.744 1 90.97 92 VAL A CA 1
ATOM 736 C C . VAL A 1 92 ? 14.837 -47.404 -16.788 1 90.97 92 VAL A C 1
ATOM 738 O O . VAL A 1 92 ? 15.298 -47.951 -15.784 1 90.97 92 VAL A O 1
ATOM 741 N N . LEU A 1 93 ? 14.576 -48.055 -17.983 1 89.64 93 LEU A N 1
ATOM 742 C CA . LEU A 1 93 ? 14.993 -49.44 -18.175 1 89.64 93 LEU A CA 1
ATOM 743 C C . LEU A 1 93 ? 16.42 -49.509 -18.707 1 89.64 93 LEU A C 1
ATOM 745 O O . LEU A 1 93 ? 16.754 -48.842 -19.69 1 89.64 93 LEU A O 1
ATOM 749 N N . ASP A 1 94 ? 17.197 -50.282 -17.909 1 86.81 94 ASP A N 1
ATOM 750 C CA . ASP A 1 94 ? 18.502 -50.646 -18.452 1 86.81 94 ASP A CA 1
ATOM 751 C C . ASP A 1 94 ? 18.375 -51.764 -19.484 1 86.81 94 ASP A C 1
ATOM 753 O O . ASP A 1 94 ? 18.094 -52.911 -19.133 1 86.81 94 ASP A O 1
ATOM 757 N N . LYS A 1 95 ? 18.535 -51.497 -20.693 1 82.85 95 LYS A N 1
ATOM 758 C CA . LYS A 1 95 ? 18.29 -52.426 -21.792 1 82.85 95 LYS A CA 1
ATOM 759 C C . LYS A 1 95 ? 19.231 -53.625 -21.719 1 82.85 95 LYS A C 1
ATOM 761 O O . LYS A 1 95 ? 18.895 -54.714 -22.187 1 82.85 95 LYS A O 1
ATOM 766 N N . GLU A 1 96 ? 20.384 -53.531 -21.149 1 85.36 96 GLU A N 1
ATOM 767 C CA . GLU A 1 96 ? 21.361 -54.612 -21.069 1 85.36 96 GLU A CA 1
ATOM 768 C C . GLU A 1 96 ? 20.993 -55.609 -19.973 1 85.36 96 GLU A C 1
ATOM 770 O O . GLU A 1 96 ? 21.076 -56.822 -20.177 1 85.36 96 GLU A O 1
ATOM 775 N N . THR A 1 97 ? 20.511 -55.176 -18.871 1 86.47 97 THR A N 1
ATOM 776 C CA . THR A 1 97 ? 20.29 -56.025 -17.705 1 86.47 97 THR A CA 1
ATOM 777 C C . THR A 1 97 ? 18.798 -56.237 -17.466 1 86.47 97 THR A C 1
ATOM 779 O O . THR A 1 97 ? 18.408 -57.089 -16.665 1 86.47 97 THR A O 1
ATOM 782 N N . ASN A 1 98 ? 17.981 -55.516 -18.152 1 85.53 98 ASN A N 1
ATOM 783 C CA . ASN A 1 98 ? 16.533 -55.529 -17.966 1 85.53 98 ASN A CA 1
ATOM 784 C C . ASN A 1 98 ? 16.148 -55.146 -16.54 1 85.53 98 ASN A C 1
ATOM 786 O O . ASN A 1 98 ? 15.204 -55.702 -15.977 1 85.53 98 ASN A O 1
ATOM 790 N N . ILE A 1 99 ? 17.042 -54.277 -15.883 1 90.64 99 ILE A N 1
ATOM 791 C CA . ILE A 1 99 ? 16.763 -53.784 -14.539 1 90.64 99 ILE A CA 1
ATOM 792 C C . ILE A 1 99 ? 16.154 -52.386 -14.619 1 90.64 99 ILE A C 1
ATOM 794 O O . ILE A 1 99 ? 16.595 -51.555 -15.417 1 90.64 99 ILE A O 1
ATOM 798 N N . ILE A 1 100 ? 15.115 -52.139 -13.86 1 92.53 100 ILE A N 1
ATOM 799 C CA . ILE A 1 100 ? 14.477 -50.829 -13.779 1 92.53 100 ILE A CA 1
ATOM 800 C C . ILE A 1 100 ? 15.244 -49.942 -12.802 1 92.53 100 ILE A C 1
ATOM 802 O O . ILE A 1 100 ? 15.461 -50.32 -11.648 1 92.53 100 ILE A O 1
ATOM 806 N N . LEU A 1 101 ? 15.715 -48.779 -13.328 1 93.12 101 LEU A N 1
ATOM 807 C CA . LEU A 1 101 ? 16.378 -47.777 -12.501 1 93.12 101 LEU A CA 1
ATOM 808 C C . LEU A 1 101 ? 15.46 -46.585 -12.251 1 93.12 101 LEU A C 1
ATOM 810 O O . LEU A 1 101 ? 14.638 -46.24 -13.103 1 93.12 101 LEU A O 1
ATOM 814 N N . VAL A 1 102 ? 15.628 -45.962 -11.02 1 94.51 102 VAL A N 1
ATOM 815 C CA . VAL A 1 102 ? 14.843 -44.782 -10.674 1 94.51 102 VAL A CA 1
ATOM 816 C C . VAL A 1 102 ? 15.742 -43.547 -10.671 1 94.51 102 VAL A C 1
ATOM 818 O O . VAL A 1 102 ? 16.768 -43.519 -9.989 1 94.51 102 VAL A O 1
ATOM 821 N N . LYS A 1 103 ? 15.372 -42.664 -11.475 1 93.95 103 LYS A N 1
ATOM 822 C CA . LYS A 1 103 ? 16.041 -41.367 -11.511 1 93.95 103 LYS A CA 1
ATOM 823 C C . LYS A 1 103 ? 15.164 -40.279 -10.898 1 93.95 103 LYS A C 1
ATOM 825 O O . LYS A 1 103 ? 13.977 -40.179 -11.214 1 93.95 103 LYS A O 1
ATOM 830 N N . GLU A 1 104 ? 15.811 -39.413 -10.018 1 95.12 104 GLU A N 1
ATOM 831 C CA . GLU A 1 104 ? 15.092 -38.302 -9.403 1 95.12 104 GLU A CA 1
ATOM 832 C C . GLU A 1 104 ? 15.654 -36.959 -9.86 1 95.12 104 GLU A C 1
ATOM 834 O O . GLU A 1 104 ? 16.864 -36.82 -10.052 1 95.12 104 GLU A O 1
ATOM 839 N N . SER A 1 105 ? 14.796 -36.139 -10.174 1 95.28 105 SER A N 1
ATOM 840 C CA . SER A 1 105 ? 15.189 -34.778 -10.523 1 95.28 105 SER A CA 1
ATOM 841 C C . SER A 1 105 ? 14.247 -33.754 -9.899 1 95.28 105 SER A C 1
ATOM 843 O O . SER A 1 105 ? 13.207 -34.116 -9.345 1 95.28 105 SER A O 1
ATOM 845 N N . VAL A 1 106 ? 14.867 -32.464 -9.812 1 96.53 106 VAL A N 1
ATOM 846 C CA . VAL A 1 106 ? 14.053 -31.364 -9.305 1 96.53 106 VAL A CA 1
ATOM 847 C C . VAL A 1 106 ? 13.67 -30.433 -10.453 1 96.53 106 VAL A C 1
ATOM 849 O O . VAL A 1 106 ? 14.528 -30.015 -11.234 1 96.53 106 VAL A O 1
ATOM 852 N N . VAL A 1 107 ? 12.348 -30.231 -10.511 1 96.06 107 VAL A N 1
ATOM 853 C CA . VAL A 1 107 ? 11.842 -29.298 -11.512 1 96.06 107 VAL A CA 1
ATOM 854 C C . VAL A 1 107 ? 11.301 -28.046 -10.825 1 96.06 107 VAL A C 1
ATOM 856 O O . VAL A 1 107 ? 10.535 -28.14 -9.864 1 96.06 107 VAL A O 1
ATOM 859 N N . VAL A 1 108 ? 11.821 -26.87 -11.342 1 96.83 108 VAL A N 1
ATOM 860 C CA . VAL A 1 108 ? 11.367 -25.596 -10.794 1 96.83 108 VAL A CA 1
ATOM 861 C C . VAL A 1 108 ? 10.345 -24.963 -11.736 1 96.83 108 VAL A C 1
ATOM 863 O O . VAL A 1 108 ? 10.622 -24.767 -12.921 1 96.83 108 VAL A O 1
ATOM 866 N N . ASN A 1 109 ? 9.131 -24.701 -11.165 1 96.26 109 ASN A N 1
ATOM 867 C CA . ASN A 1 109 ? 8.076 -24.073 -11.953 1 96.26 109 ASN A CA 1
ATOM 868 C C . ASN A 1 109 ? 7.642 -22.741 -11.349 1 96.26 109 ASN A C 1
ATOM 870 O O . ASN A 1 109 ? 7.6 -22.593 -10.126 1 96.26 109 ASN A O 1
ATOM 874 N N . GLU A 1 110 ? 7.352 -21.813 -12.244 1 97.04 110 GLU A N 1
ATOM 875 C CA . GLU A 1 110 ? 6.743 -20.562 -11.803 1 97.04 110 GLU A CA 1
ATOM 876 C C . GLU A 1 110 ? 5.226 -20.691 -11.703 1 97.04 110 GLU A C 1
ATOM 878 O O . GLU A 1 110 ? 4.582 -21.225 -12.609 1 97.04 110 GLU A O 1
ATOM 883 N N . VAL A 1 111 ? 4.694 -20.299 -10.535 1 97.21 111 VAL A N 1
ATOM 884 C CA . VAL A 1 111 ? 3.244 -20.296 -10.366 1 97.21 111 VAL A CA 1
ATOM 885 C C . VAL A 1 111 ? 2.766 -18.887 -10.022 1 97.21 111 VAL A C 1
ATOM 887 O O . VAL A 1 111 ? 3.439 -18.158 -9.29 1 97.21 111 VAL A O 1
ATOM 890 N N . LYS A 1 112 ? 1.593 -18.513 -10.579 1 97.15 112 LYS A N 1
ATOM 891 C CA . LYS A 1 112 ? 0.961 -17.232 -10.276 1 97.15 112 LYS A CA 1
ATOM 892 C C . LYS A 1 112 ? 0.057 -17.341 -9.051 1 97.15 112 LYS A C 1
ATOM 894 O O . LYS A 1 112 ? -0.836 -18.19 -9.006 1 97.15 112 LYS A O 1
ATOM 899 N N . LYS A 1 113 ? 0.372 -16.505 -8.1 1 96.91 113 LYS A N 1
ATOM 900 C CA . LYS A 1 113 ? -0.381 -16.444 -6.851 1 96.91 113 LYS A CA 1
ATOM 901 C C . LYS A 1 113 ? -1.079 -15.096 -6.695 1 96.91 113 LYS A C 1
ATOM 903 O O . LYS A 1 113 ? -0.914 -14.205 -7.531 1 96.91 113 LYS A O 1
ATOM 908 N N . PHE A 1 114 ? -1.969 -15.037 -5.727 1 96.23 114 PHE A N 1
ATOM 909 C CA . PHE A 1 114 ? -2.717 -13.81 -5.479 1 96.23 114 PHE A CA 1
ATOM 910 C C . PHE A 1 114 ? -2.665 -13.434 -4.003 1 96.23 114 PHE A C 1
ATOM 912 O O . PHE A 1 114 ? -3.027 -14.235 -3.139 1 96.23 114 PHE A O 1
ATOM 919 N N . SER A 1 115 ? -2.048 -12.286 -3.806 1 96.57 115 SER A N 1
ATOM 920 C CA . SER A 1 115 ? -2.084 -11.727 -2.458 1 96.57 115 SER A CA 1
ATOM 921 C C . SER A 1 115 ? -3.395 -10.991 -2.2 1 96.57 115 SER A C 1
ATOM 923 O O . SER A 1 115 ? -3.687 -9.986 -2.852 1 96.57 115 SER A O 1
ATOM 925 N N . LEU A 1 116 ? -4.182 -11.516 -1.298 1 96.87 116 LEU A N 1
ATOM 926 C CA . LEU A 1 116 ? -5.495 -10.953 -1.002 1 96.87 116 LEU A CA 1
ATOM 927 C C . LEU A 1 116 ? -5.367 -9.546 -0.428 1 96.87 116 LEU A C 1
ATOM 929 O O . LEU A 1 116 ? -4.376 -9.229 0.234 1 96.87 116 LEU A O 1
ATOM 933 N N . PRO A 1 117 ? -6.392 -8.703 -0.708 1 97.73 117 PRO A N 1
ATOM 934 C CA . PRO A 1 117 ? -6.416 -7.406 -0.028 1 97.73 117 PRO A CA 1
ATOM 935 C C . PRO A 1 117 ? -6.338 -7.534 1.491 1 97.73 117 PRO A C 1
ATOM 937 O O . PRO A 1 117 ? -6.911 -8.463 2.066 1 97.73 117 PRO A O 1
ATOM 940 N N . ASP A 1 118 ? -5.63 -6.602 2.083 1 98.01 118 ASP A N 1
ATOM 941 C CA . ASP A 1 118 ? -5.41 -6.6 3.526 1 98.01 118 ASP A CA 1
ATOM 942 C C . ASP A 1 118 ? -6.269 -5.54 4.211 1 98.01 118 ASP A C 1
ATOM 944 O O . ASP A 1 118 ? -6.19 -4.357 3.875 1 98.01 118 ASP A O 1
ATOM 948 N N . LEU A 1 119 ? -7.037 -5.965 5.194 1 98.11 119 LEU A N 1
ATOM 949 C CA . LEU A 1 119 ? -7.959 -5.049 5.856 1 98.11 119 LEU A CA 1
ATOM 950 C C . LEU A 1 119 ? -7.198 -3.957 6.6 1 98.11 119 LEU A C 1
ATOM 952 O O . LEU A 1 119 ? -7.603 -2.792 6.584 1 98.11 119 LEU A O 1
ATOM 956 N N . GLY A 1 120 ? -6.148 -4.434 7.33 1 98.38 120 GLY A N 1
ATOM 957 C CA . GLY A 1 120 ? -5.356 -3.43 8.023 1 98.38 120 GLY A CA 1
ATOM 958 C C . GLY A 1 120 ? -4.831 -2.345 7.103 1 98.38 120 GLY A C 1
ATOM 959 O O . GLY A 1 120 ? -4.853 -1.163 7.453 1 98.38 120 GLY A O 1
ATOM 960 N N . ALA A 1 121 ? -4.369 -2.763 5.942 1 98.57 121 ALA A N 1
ATOM 961 C CA . ALA A 1 121 ? -3.875 -1.82 4.942 1 98.57 121 ALA A CA 1
ATOM 962 C C . ALA A 1 121 ? -4.994 -0.909 4.447 1 98.57 121 ALA A C 1
ATOM 964 O O . ALA A 1 121 ? -4.803 0.302 4.31 1 98.57 121 ALA A O 1
ATOM 965 N N . GLN A 1 122 ? -6.143 -1.435 4.143 1 98.62 122 GLN A N 1
ATOM 966 C CA . GLN A 1 122 ? -7.284 -0.667 3.655 1 98.62 122 GLN A CA 1
ATOM 967 C C . GLN A 1 122 ? -7.724 0.375 4.678 1 98.62 122 GLN A C 1
ATOM 969 O O . GLN A 1 122 ? -7.947 1.537 4.332 1 98.62 122 GLN A O 1
ATOM 974 N N . LYS A 1 123 ? -7.801 -0.073 5.947 1 98.3 123 LYS A N 1
ATOM 975 C CA . LYS A 1 123 ? -8.164 0.85 7.019 1 98.3 123 LYS A CA 1
ATOM 976 C C . LYS A 1 123 ? -7.188 2.022 7.09 1 98.3 123 LYS A C 1
ATOM 978 O O . LYS A 1 123 ? -7.604 3.182 7.108 1 98.3 123 LYS A O 1
ATOM 983 N N . PHE A 1 124 ? -5.893 1.578 7.164 1 98.67 124 PHE A N 1
ATOM 984 C CA . PHE A 1 124 ? -4.846 2.586 7.286 1 98.67 124 PHE A CA 1
ATOM 985 C C . PHE A 1 124 ? -4.893 3.56 6.115 1 98.67 124 PHE A C 1
ATOM 987 O O . PHE A 1 124 ? -4.801 4.775 6.307 1 98.67 124 PHE A O 1
ATOM 994 N N . TYR A 1 125 ? -5.068 3.021 4.946 1 98.59 125 TYR A N 1
ATOM 995 C CA . TYR A 1 125 ? -5.108 3.824 3.729 1 98.59 125 TYR A CA 1
ATOM 996 C C . TYR A 1 125 ? -6.307 4.765 3.736 1 98.59 125 TYR A C 1
ATOM 998 O O . TYR A 1 125 ? -6.158 5.972 3.53 1 98.59 125 TYR A O 1
ATOM 1006 N N . LEU A 1 126 ? -7.499 4.34 3.933 1 98.48 126 LEU A N 1
ATOM 1007 C CA . LEU A 1 126 ? -8.734 5.106 3.807 1 98.48 126 LEU A CA 1
ATOM 1008 C C . LEU A 1 126 ? -8.83 6.167 4.899 1 98.48 126 LEU A C 1
ATOM 1010 O O . LEU A 1 126 ? -9.248 7.297 4.637 1 98.48 126 LEU A O 1
ATOM 1014 N N . VAL A 1 127 ? -8.368 5.812 6.141 1 98.08 127 VAL A N 1
ATOM 1015 C CA . VAL A 1 127 ? -8.448 6.747 7.258 1 98.08 127 VAL A CA 1
ATOM 1016 C C . VAL A 1 127 ? -7.505 7.923 7.016 1 98.08 127 VAL A C 1
ATOM 1018 O O . VAL A 1 127 ? -7.76 9.037 7.48 1 98.08 127 VAL A O 1
ATOM 1021 N N . ASN A 1 128 ? -6.507 7.69 6.186 1 97.43 128 ASN A N 1
ATOM 1022 C CA . ASN A 1 128 ? -5.521 8.744 5.97 1 97.43 128 ASN A CA 1
ATOM 1023 C C . ASN A 1 128 ? -5.775 9.489 4.663 1 97.43 128 ASN A C 1
ATOM 1025 O O . ASN A 1 128 ? -5.651 10.714 4.608 1 97.43 128 ASN A O 1
ATOM 1029 N N . ARG A 1 129 ? -6.18 8.812 3.63 1 96.51 129 ARG A N 1
ATOM 1030 C CA . ARG A 1 129 ? -6.308 9.426 2.312 1 96.51 129 ARG A CA 1
ATOM 1031 C C . ARG A 1 129 ? -7.723 9.947 2.086 1 96.51 129 ARG A C 1
ATOM 1033 O O . ARG A 1 129 ? -7.943 10.817 1.24 1 96.51 129 ARG A O 1
ATOM 1040 N N . VAL A 1 130 ? -8.629 9.336 2.728 1 96.79 130 VAL A N 1
ATOM 1041 C CA . VAL A 1 130 ? -10.024 9.746 2.607 1 96.79 130 VAL A CA 1
ATOM 1042 C C . VAL A 1 130 ? -10.617 9.978 3.995 1 96.79 130 VAL A C 1
ATOM 1044 O O . VAL A 1 130 ? -11.674 9.435 4.324 1 96.79 130 VAL A O 1
ATOM 1047 N N . SER A 1 131 ? -10.008 10.821 4.659 1 94.9 131 SER A N 1
ATOM 1048 C CA . SER A 1 131 ? -10.294 11.002 6.079 1 94.9 131 SER A CA 1
ATOM 1049 C C . SER A 1 131 ? -11.634 11.698 6.289 1 94.9 131 SER A C 1
ATOM 1051 O O . SER A 1 131 ? -12.201 11.649 7.382 1 94.9 131 SER A O 1
ATOM 1053 N N . ALA A 1 132 ? -12.132 12.365 5.347 1 94 132 ALA A N 1
ATOM 1054 C CA . ALA A 1 132 ? -13.446 12.995 5.441 1 94 132 ALA A CA 1
ATOM 1055 C C . ALA A 1 132 ? -14.552 11.948 5.528 1 94 132 ALA A C 1
ATOM 1057 O O . ALA A 1 132 ? -15.606 12.197 6.117 1 94 132 ALA A O 1
ATOM 1058 N N . LYS A 1 133 ? -14.282 10.759 5.046 1 94.77 133 LYS A N 1
ATOM 1059 C CA . LYS A 1 133 ? -15.329 9.75 4.916 1 94.77 133 LYS A CA 1
ATOM 1060 C C . LYS A 1 133 ? -15.057 8.555 5.825 1 94.77 133 LYS A C 1
ATOM 1062 O O . LYS A 1 133 ? -15.982 7.833 6.203 1 94.77 133 LYS A O 1
ATOM 1067 N N . TRP A 1 134 ? -13.768 8.369 6.085 1 96.52 134 TRP A N 1
ATOM 1068 C CA . TRP A 1 134 ? -13.398 7.169 6.828 1 96.52 134 TRP A CA 1
ATOM 1069 C C . TRP A 1 134 ? -12.624 7.528 8.092 1 96.52 134 TRP A C 1
ATOM 1071 O O . TRP A 1 134 ? -11.679 8.32 8.044 1 96.52 134 TRP A O 1
ATOM 1081 N N . LYS A 1 135 ? -13.098 6.945 9.174 1 96.09 135 LYS A N 1
ATOM 1082 C CA . LYS A 1 135 ? -12.446 7.092 10.472 1 96.09 135 LYS A CA 1
ATOM 1083 C C . LYS A 1 135 ? -12.352 5.751 11.195 1 96.09 135 LYS A C 1
ATOM 1085 O O . LYS A 1 135 ? -13.169 4.858 10.965 1 96.09 135 LYS A O 1
ATOM 1090 N N . GLU A 1 136 ? -11.349 5.619 12.091 1 93.54 136 GLU A N 1
ATOM 1091 C CA . GLU A 1 136 ? -11.282 4.413 12.911 1 93.54 136 GLU A CA 1
ATOM 1092 C C . GLU A 1 136 ? -12.541 4.25 13.758 1 93.54 136 GLU A C 1
ATOM 1094 O O . GLU A 1 136 ? -13.076 3.146 13.878 1 93.54 136 GLU A O 1
ATOM 1099 N N . ASP A 1 137 ? -12.945 5.366 14.319 1 91.58 137 ASP A N 1
ATOM 1100 C CA . ASP A 1 137 ? -14.179 5.467 15.092 1 91.58 137 ASP A CA 1
ATOM 1101 C C . ASP A 1 137 ? -14.864 6.812 14.859 1 91.58 137 ASP A C 1
ATOM 1103 O O . ASP A 1 137 ? -14.585 7.786 15.562 1 91.58 137 ASP A O 1
ATOM 1107 N N . PRO A 1 138 ? -15.763 6.833 13.85 1 93.24 138 PRO A N 1
ATOM 1108 C CA . PRO A 1 138 ? -16.374 8.109 13.472 1 93.24 138 PRO A CA 1
ATOM 1109 C C . PRO A 1 138 ? -17.096 8.786 14.635 1 93.24 138 PRO A C 1
ATOM 1111 O O . PRO A 1 138 ? -17.061 10.013 14.759 1 93.24 138 PRO A O 1
ATOM 1114 N N . ASN A 1 139 ? -17.743 8.084 15.542 1 90.63 139 ASN A N 1
ATOM 1115 C CA . ASN A 1 139 ? -18.483 8.658 16.66 1 90.63 139 ASN A CA 1
ATOM 1116 C C . ASN A 1 139 ? -17.545 9.251 17.708 1 90.63 139 ASN A C 1
ATOM 1118 O O . ASN A 1 139 ? -17.822 10.315 18.264 1 90.63 139 ASN A O 1
ATOM 1122 N N . LYS A 1 140 ? -16.502 8.489 17.962 1 91.31 140 LYS A N 1
ATOM 1123 C CA . LYS A 1 140 ? -15.513 9.018 18.897 1 91.31 140 LYS A CA 1
ATOM 1124 C C . LYS A 1 140 ? -14.892 10.308 18.369 1 91.31 140 LYS A C 1
ATOM 1126 O O . LYS A 1 140 ? -14.701 11.264 19.123 1 91.31 140 LYS A O 1
ATOM 1131 N N . VAL A 1 141 ? -14.558 10.283 17.063 1 92.38 141 VAL A N 1
ATOM 1132 C CA . VAL A 1 141 ? -13.929 11.446 16.446 1 92.38 141 VAL A CA 1
ATOM 1133 C C . VAL A 1 141 ? -14.866 12.649 16.536 1 92.38 141 VAL A C 1
ATOM 1135 O O . VAL A 1 141 ? -14.438 13.752 16.885 1 92.38 141 VAL A O 1
ATOM 1138 N N . SER A 1 142 ? -16.131 12.497 16.229 1 91.22 142 SER A N 1
ATOM 1139 C CA . SER A 1 142 ? -17.118 13.57 16.28 1 91.22 142 SER A CA 1
ATOM 1140 C C . SER A 1 142 ? -17.282 14.105 17.699 1 91.22 142 SER A C 1
ATOM 1142 O O . SER A 1 142 ? -17.33 15.319 17.908 1 91.22 142 SER A O 1
ATOM 1144 N N . ASN A 1 143 ? -17.375 13.247 18.696 1 91.39 143 ASN A N 1
ATOM 1145 C CA . ASN A 1 143 ? -17.508 13.639 20.095 1 91.39 143 ASN A CA 1
ATOM 1146 C C . ASN A 1 143 ? -16.283 14.408 20.581 1 91.39 143 ASN A C 1
ATOM 1148 O O . ASN A 1 143 ? -16.413 15.415 21.279 1 91.39 143 ASN A O 1
ATOM 1152 N N . ASP A 1 144 ? -15.148 13.872 20.249 1 92.78 144 ASP A N 1
ATOM 1153 C CA . ASP A 1 144 ? -13.905 14.517 20.662 1 92.78 144 ASP A CA 1
ATOM 1154 C C . ASP A 1 144 ? -13.795 15.922 20.074 1 92.78 144 ASP A C 1
ATOM 1156 O O . ASP A 1 144 ? -13.301 16.84 20.732 1 92.78 144 ASP A O 1
ATOM 1160 N N . LYS A 1 145 ? -14.169 16.061 18.866 1 93.16 145 LYS A N 1
ATOM 1161 C CA . LYS A 1 145 ? -14.148 17.375 18.23 1 93.16 145 LYS A CA 1
ATOM 1162 C C . LYS A 1 145 ? -15.038 18.363 18.979 1 93.16 145 LYS A C 1
ATOM 1164 O O . LYS A 1 145 ? -14.649 19.511 19.203 1 93.16 145 LYS A O 1
ATOM 1169 N N . LYS A 1 146 ? -16.206 17.93 19.383 1 92.76 146 LYS A N 1
ATOM 1170 C CA . LYS A 1 146 ? -17.13 18.776 20.135 1 92.76 146 LYS A CA 1
ATOM 1171 C C . LYS A 1 146 ? -16.552 19.145 21.498 1 92.76 146 LYS A C 1
ATOM 1173 O O . LYS A 1 146 ? -16.632 20.3 21.92 1 92.76 146 LYS A O 1
ATOM 1178 N N . LEU A 1 147 ? -16.023 18.16 22.101 1 92.94 147 LEU A N 1
ATOM 1179 C CA . LEU A 1 147 ? -15.424 18.394 23.411 1 92.94 147 LEU A CA 1
ATOM 1180 C C . LEU A 1 147 ? -14.278 19.395 23.314 1 92.94 147 LEU A C 1
ATOM 1182 O O . LEU A 1 147 ? -14.115 20.245 24.192 1 92.94 147 LEU A O 1
ATOM 1186 N N . THR A 1 148 ? -13.5 19.291 22.3 1 93.38 148 THR A N 1
ATOM 1187 C CA . THR A 1 148 ? -12.378 20.203 22.106 1 93.38 148 THR A CA 1
ATOM 1188 C C . THR A 1 148 ? -12.871 21.632 21.901 1 93.38 148 THR A C 1
ATOM 1190 O O . THR A 1 148 ? -12.305 22.576 22.456 1 93.38 148 THR A O 1
ATOM 1193 N N . LYS A 1 149 ? -13.938 21.713 21.178 1 93.48 149 LYS A N 1
ATOM 1194 C CA . LYS A 1 149 ? -14.52 23.032 20.949 1 93.48 149 LYS A CA 1
ATOM 1195 C C . LYS A 1 149 ? -15.021 23.646 22.253 1 93.48 149 LYS A C 1
ATOM 1197 O O . LYS A 1 149 ? -14.846 24.843 22.489 1 93.48 149 LYS A O 1
ATOM 1202 N N . LEU A 1 150 ? -15.684 22.826 23.066 1 92.62 150 LEU A N 1
ATOM 1203 C CA . LEU A 1 150 ? -16.189 23.289 24.354 1 92.62 150 LEU A CA 1
ATOM 1204 C C . LEU A 1 150 ? -15.042 23.708 25.268 1 92.62 150 LEU A C 1
ATOM 1206 O O . LEU A 1 150 ? -15.146 24.707 25.982 1 92.62 150 LEU A O 1
ATOM 1210 N N . LYS A 1 151 ? -13.99 22.97 25.182 1 91.74 151 LYS A N 1
ATOM 1211 C CA . LYS A 1 151 ? -12.82 23.301 25.99 1 91.74 151 LYS A CA 1
ATOM 1212 C C . LYS A 1 151 ? -12.196 24.619 25.541 1 91.74 151 LYS A C 1
ATOM 1214 O O . LYS A 1 151 ? -11.728 25.404 26.369 1 91.74 151 LYS A O 1
ATOM 1219 N N . GLU A 1 152 ? -12.193 24.847 24.273 1 93.11 152 GLU A N 1
ATOM 1220 C CA . GLU A 1 152 ? -11.676 26.103 23.739 1 93.11 152 GLU A CA 1
ATOM 1221 C C . GLU A 1 152 ? -12.482 27.294 24.25 1 93.11 152 GLU A C 1
ATOM 1223 O O . GLU A 1 152 ? -11.913 28.318 24.631 1 93.11 152 GLU A O 1
ATOM 1228 N N . ILE A 1 153 ? -13.829 27.108 24.289 1 90.93 153 ILE A N 1
ATOM 1229 C CA . ILE A 1 153 ? -14.714 28.162 24.774 1 90.93 153 ILE A CA 1
ATOM 1230 C C . ILE A 1 153 ? -14.431 28.436 26.249 1 90.93 153 ILE A C 1
ATOM 1232 O O . ILE A 1 153 ? -14.36 29.593 26.67 1 90.93 153 ILE A O 1
ATOM 1236 N N . GLU A 1 154 ? -14.22 27.424 26.987 1 88.85 154 GLU A N 1
ATOM 1237 C CA . GLU A 1 154 ? -13.944 27.541 28.415 1 88.85 154 GLU A CA 1
ATOM 1238 C C . GLU A 1 154 ? -12.626 28.269 28.665 1 88.85 154 GLU A C 1
ATOM 1240 O O . GLU A 1 154 ? -12.545 29.137 29.536 1 88.85 154 GLU A O 1
ATOM 1245 N N . VAL A 1 155 ? -11.654 27.941 27.855 1 90.39 155 VAL A N 1
ATOM 1246 C CA . VAL A 1 155 ? -10.328 28.523 28.033 1 90.39 155 VAL A CA 1
ATOM 1247 C C . VAL A 1 155 ? -10.354 29.998 27.639 1 90.39 155 VAL A C 1
ATOM 1249 O O . VAL A 1 155 ? -9.768 30.841 28.323 1 90.39 155 VAL A O 1
ATOM 1252 N N . ASN A 1 156 ? -11.061 30.242 26.633 1 88.26 156 ASN A N 1
ATOM 1253 C CA . ASN A 1 156 ? -11.153 31.623 26.17 1 88.26 156 ASN A CA 1
ATOM 1254 C C . ASN A 1 156 ? -11.933 32.493 27.152 1 88.26 156 ASN A C 1
ATOM 1256 O O . ASN A 1 156 ? -11.616 33.67 27.332 1 88.26 156 ASN A O 1
ATOM 1260 N N . ALA A 1 157 ? -12.973 31.958 27.725 1 84.25 157 ALA A N 1
ATOM 1261 C CA . ALA A 1 157 ? -13.754 32.689 28.72 1 84.25 157 ALA A CA 1
ATOM 1262 C C . ALA A 1 157 ? -12.926 32.97 29.97 1 84.25 157 ALA A C 1
ATOM 1264 O O . ALA A 1 157 ? -13.104 34.001 30.622 1 84.25 157 ALA A O 1
ATOM 1265 N N . LYS A 1 158 ? -12.039 32.177 30.236 1 80.33 158 LYS A N 1
ATOM 1266 C CA . LYS A 1 158 ? -11.197 32.345 31.417 1 80.33 158 LYS A CA 1
ATOM 1267 C C . LYS A 1 158 ? -10.041 33.3 31.136 1 80.33 158 LYS A C 1
ATOM 1269 O O . LYS A 1 158 ? -9.614 34.044 32.021 1 80.33 158 LYS A O 1
ATOM 1274 N N . THR A 1 159 ? -9.588 33.233 30.012 1 75.6 159 THR A N 1
ATOM 1275 C CA . THR A 1 159 ? -8.429 34.064 29.708 1 75.6 159 THR A CA 1
ATOM 1276 C C . THR A 1 159 ? -8.865 35.451 29.244 1 75.6 159 THR A C 1
ATOM 1278 O O . THR A 1 159 ? -8.075 36.397 29.274 1 75.6 159 THR A O 1
ATOM 1281 N N . GLY A 1 160 ? -9.9 35.651 28.639 1 60.56 160 GLY A N 1
ATOM 1282 C CA . GLY A 1 160 ? -10.378 36.991 28.342 1 60.56 160 GLY A CA 1
ATOM 1283 C C . GLY A 1 160 ? -10.751 37.781 29.582 1 60.56 160 GLY A C 1
ATOM 1284 O O . GLY A 1 160 ? -10.861 39.008 29.534 1 60.56 160 GLY A O 1
ATOM 1285 N N . ASP A 1 161 ? -11.263 37.106 30.628 1 51.57 161 ASP A N 1
ATOM 1286 C CA . ASP A 1 161 ? -11.506 37.812 31.883 1 51.57 161 ASP A CA 1
ATOM 1287 C C . ASP A 1 161 ? -10.196 38.111 32.607 1 51.57 161 ASP A C 1
ATOM 1289 O O . ASP A 1 161 ? -10.192 38.778 33.644 1 51.57 161 ASP A O 1
ATOM 1293 N N . ILE A 1 162 ? -9.081 37.635 32.058 1 43.91 162 ILE A N 1
ATOM 1294 C CA . ILE A 1 162 ? -7.868 38.242 32.595 1 43.91 162 ILE A CA 1
ATOM 1295 C C . ILE A 1 162 ? -7.41 39.375 31.681 1 43.91 162 ILE A C 1
ATOM 1297 O O . ILE A 1 162 ? -7.547 39.289 30.458 1 43.91 162 ILE A O 1
ATOM 1301 N N . MET B 1 1 ? 15.679 30.2 -20.822 1 34.34 1 MET B N 1
ATOM 1302 C CA . MET B 1 1 ? 14.293 30.6 -20.593 1 34.34 1 MET B CA 1
ATOM 1303 C C . MET B 1 1 ? 13.337 29.756 -21.429 1 34.34 1 MET B C 1
ATOM 1305 O O . MET B 1 1 ? 12.118 29.884 -21.305 1 34.34 1 MET B O 1
ATOM 1309 N N . ALA B 1 2 ? 13.771 29.448 -22.68 1 41.13 2 ALA B N 1
ATOM 1310 C CA . ALA B 1 2 ? 13.07 28.803 -23.787 1 41.13 2 ALA B CA 1
ATOM 1311 C C . ALA B 1 2 ? 12.734 27.353 -23.454 1 41.13 2 ALA B C 1
ATOM 1313 O O . ALA B 1 2 ? 11.852 26.755 -24.075 1 41.13 2 ALA B O 1
ATOM 1314 N N . ARG B 1 3 ? 13.571 26.624 -22.731 1 45.58 3 ARG B N 1
ATOM 1315 C CA . ARG B 1 3 ? 13.563 25.2 -22.411 1 45.58 3 ARG B CA 1
ATOM 1316 C C . ARG B 1 3 ? 12.422 24.859 -21.459 1 45.58 3 ARG B C 1
ATOM 1318 O O . ARG B 1 3 ? 11.937 23.726 -21.443 1 45.58 3 ARG B O 1
ATOM 1325 N N . ASN B 1 4 ? 12.057 25.746 -20.428 1 56.59 4 ASN B N 1
ATOM 1326 C CA . ASN B 1 4 ? 11.014 25.727 -19.409 1 56.59 4 ASN B CA 1
ATOM 1327 C C . ASN B 1 4 ? 9.628 25.569 -20.028 1 56.59 4 ASN B C 1
ATOM 1329 O O . ASN B 1 4 ? 8.796 24.818 -19.515 1 56.59 4 ASN B O 1
ATOM 1333 N N . ASN B 1 5 ? 9.439 26.349 -21.189 1 62.53 5 ASN B N 1
ATOM 1334 C CA . ASN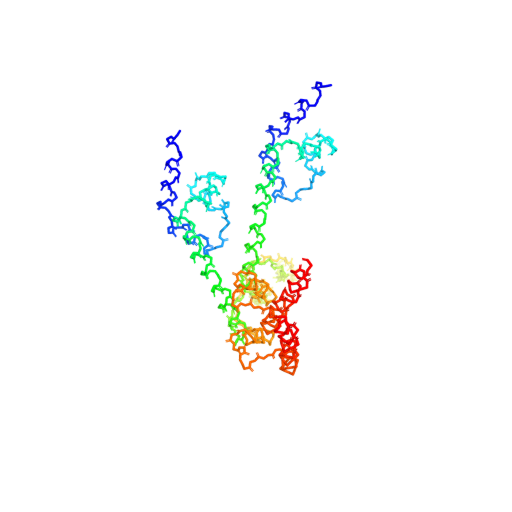 B 1 5 ? 8.181 26.339 -21.928 1 62.53 5 ASN B CA 1
ATOM 1335 C C . ASN B 1 5 ? 7.917 24.978 -22.566 1 62.53 5 ASN B C 1
ATOM 1337 O O . ASN B 1 5 ? 6.77 24.533 -22.636 1 62.53 5 ASN B O 1
ATOM 1341 N N . SER B 1 6 ? 9.06 24.353 -22.778 1 86.29 6 SER B N 1
ATOM 1342 C CA . SER B 1 6 ? 8.945 23.107 -23.528 1 86.29 6 SER B CA 1
ATOM 1343 C C . SER B 1 6 ? 8.496 21.96 -22.629 1 86.29 6 SER B C 1
ATOM 1345 O O . SER B 1 6 ? 7.646 21.156 -23.017 1 86.29 6 SER B O 1
ATOM 1347 N N . PHE B 1 7 ? 8.879 22.131 -21.394 1 89.89 7 PHE B N 1
ATOM 1348 C CA . PHE B 1 7 ? 8.502 21.035 -20.509 1 89.89 7 PHE B CA 1
ATOM 1349 C C . PHE B 1 7 ? 7.031 21.131 -20.124 1 89.89 7 PHE B C 1
ATOM 1351 O O . PHE B 1 7 ? 6.353 20.112 -19.982 1 89.89 7 PHE B O 1
ATOM 1358 N N . GLU B 1 8 ? 6.618 22.372 -19.991 1 91.17 8 GLU B N 1
ATOM 1359 C CA . GLU B 1 8 ? 5.202 22.585 -19.706 1 91.17 8 GLU B CA 1
ATOM 1360 C C . GLU B 1 8 ? 4.325 22.05 -20.834 1 91.17 8 GLU B C 1
ATOM 1362 O O . GLU B 1 8 ? 3.277 21.452 -20.583 1 91.17 8 GLU B O 1
ATOM 1367 N N . ASP B 1 9 ? 4.829 22.279 -21.998 1 92.97 9 ASP B N 1
ATOM 1368 C CA . ASP B 1 9 ? 4.093 21.788 -23.159 1 92.97 9 ASP B CA 1
ATOM 1369 C C . ASP B 1 9 ? 4.043 20.261 -23.172 1 92.97 9 ASP B C 1
ATOM 1371 O O . ASP B 1 9 ? 3.017 19.672 -23.516 1 92.97 9 ASP B O 1
ATOM 1375 N N . ILE B 1 10 ? 5.138 19.688 -22.884 1 94.7 10 ILE B N 1
ATOM 1376 C CA . ILE B 1 10 ? 5.202 18.232 -22.824 1 94.7 10 ILE B CA 1
ATOM 1377 C C . ILE B 1 10 ? 4.195 17.713 -21.8 1 94.7 10 ILE B C 1
ATOM 1379 O O . ILE B 1 10 ? 3.437 16.782 -22.083 1 94.7 10 ILE B O 1
ATOM 1383 N N . ILE B 1 11 ? 4.107 18.332 -20.671 1 95.67 11 ILE B N 1
ATOM 1384 C CA . ILE B 1 11 ? 3.219 17.914 -19.592 1 95.67 11 ILE B CA 1
ATOM 1385 C C . ILE B 1 11 ? 1.766 18.131 -20.005 1 95.67 11 ILE B C 1
ATOM 1387 O O . ILE B 1 11 ? 0.938 17.225 -19.887 1 95.67 11 ILE B O 1
ATOM 1391 N N . GLU B 1 12 ? 1.473 19.263 -20.53 1 95.36 12 GLU B N 1
ATOM 1392 C CA . GLU B 1 12 ? 0.097 19.612 -20.87 1 95.36 12 GLU B CA 1
ATOM 1393 C C . GLU B 1 12 ? -0.436 18.727 -21.993 1 95.36 12 GLU B C 1
ATOM 1395 O O . GLU B 1 12 ? -1.624 18.403 -22.024 1 95.36 12 GLU B O 1
ATOM 1400 N N . SER B 1 13 ? 0.493 18.321 -22.844 1 96.09 13 SER B N 1
ATOM 1401 C CA . SER B 1 13 ? 0.076 17.482 -23.963 1 96.09 13 SER B CA 1
ATOM 1402 C C . SER B 1 13 ? -0.122 16.035 -23.525 1 96.09 13 SER B C 1
ATOM 1404 O O . SER B 1 13 ? -0.628 15.213 -24.291 1 96.09 13 SER B O 1
ATOM 1406 N N . ASN B 1 14 ? 0.3 15.748 -22.309 1 97.53 14 ASN B N 1
ATOM 1407 C CA . ASN B 1 14 ? 0.253 14.356 -21.872 1 97.53 14 ASN B CA 1
ATOM 1408 C C . ASN B 1 14 ? -0.576 14.195 -20.601 1 97.53 14 ASN B C 1
ATOM 1410 O O . ASN B 1 14 ? -0.416 13.215 -19.871 1 97.53 14 ASN B O 1
ATOM 1414 N N . LEU B 1 15 ? -1.474 15.054 -20.332 1 97.77 15 LEU B N 1
ATOM 1415 C CA . LEU B 1 15 ? -2.227 15.069 -19.083 1 97.77 15 LEU B CA 1
ATOM 1416 C C . LEU B 1 15 ? -3.051 13.795 -18.93 1 97.77 15 LEU B C 1
ATOM 1418 O O . LEU B 1 15 ? -3.135 13.231 -17.836 1 97.77 15 LEU B O 1
ATOM 1422 N N . ASP B 1 16 ? -3.676 13.328 -19.983 1 97.38 16 ASP B N 1
ATOM 1423 C CA . ASP B 1 16 ? -4.488 12.117 -19.918 1 97.38 16 ASP B CA 1
ATOM 1424 C C . ASP B 1 16 ? -3.631 10.898 -19.586 1 97.38 16 ASP B C 1
ATOM 1426 O O . ASP B 1 16 ? -4.037 10.043 -18.795 1 97.38 16 ASP B O 1
ATOM 1430 N N . LYS B 1 17 ? -2.486 10.854 -20.225 1 97.96 17 LYS B N 1
ATOM 1431 C CA . LYS B 1 17 ? -1.57 9.754 -19.939 1 97.96 17 LYS B CA 1
ATOM 1432 C C . LYS B 1 17 ? -1.09 9.801 -18.491 1 97.96 17 LYS B C 1
ATOM 1434 O O . LYS B 1 17 ? -1.014 8.768 -17.823 1 97.96 17 LYS B O 1
ATOM 1439 N N . ILE B 1 18 ? -0.757 10.997 -18.06 1 97.89 18 ILE B N 1
ATOM 1440 C CA . ILE B 1 18 ? -0.286 11.161 -16.689 1 97.89 18 ILE B CA 1
ATOM 1441 C C . ILE B 1 18 ? -1.357 10.68 -15.713 1 97.89 18 ILE B C 1
ATOM 1443 O O . ILE B 1 18 ? -1.057 9.965 -14.755 1 97.89 18 ILE B O 1
ATOM 1447 N N . GLU B 1 19 ? -2.587 11.024 -15.924 1 97.59 19 GLU B N 1
ATOM 1448 C CA . GLU B 1 19 ? -3.689 10.56 -15.086 1 97.59 19 GLU B CA 1
ATOM 1449 C C . GLU B 1 19 ? -3.746 9.036 -15.043 1 97.59 19 GLU B C 1
ATOM 1451 O O . GLU B 1 19 ? -3.879 8.445 -13.969 1 97.59 19 GLU B O 1
ATOM 1456 N N . ALA B 1 20 ? -3.655 8.399 -16.194 1 97.79 20 ALA B N 1
ATOM 1457 C CA . ALA B 1 20 ? -3.689 6.942 -16.285 1 97.79 20 ALA B CA 1
ATOM 1458 C C . ALA B 1 20 ? -2.524 6.317 -15.524 1 97.79 20 ALA B C 1
ATOM 1460 O O . ALA B 1 20 ? -2.685 5.285 -14.867 1 97.79 20 ALA B O 1
ATOM 1461 N N . TRP B 1 21 ? -1.341 6.94 -15.647 1 98.08 21 TRP B N 1
ATOM 1462 C CA . TRP B 1 21 ? -0.167 6.416 -14.957 1 98.08 21 TRP B CA 1
ATOM 1463 C C . TRP B 1 21 ? -0.326 6.536 -13.445 1 98.08 21 TRP B C 1
ATOM 1465 O O . TRP B 1 21 ? 0.051 5.627 -12.701 1 98.08 21 TRP B O 1
ATOM 1475 N N . VAL B 1 22 ? -0.901 7.691 -12.986 1 97.65 22 VAL B N 1
ATOM 1476 C CA . VAL B 1 22 ? -1.147 7.863 -11.558 1 97.65 22 VAL B CA 1
ATOM 1477 C C . VAL B 1 22 ? -2.146 6.814 -11.075 1 97.65 22 VAL B C 1
ATOM 1479 O O . VAL B 1 22 ? -1.921 6.156 -10.057 1 97.65 22 VAL B O 1
ATOM 1482 N N . GLU B 1 23 ? -3.223 6.594 -11.836 1 96.54 23 GLU B N 1
ATOM 1483 C CA . GLU B 1 23 ? -4.222 5.582 -11.506 1 96.54 23 GLU B CA 1
ATOM 1484 C C . GLU B 1 23 ? -3.594 4.193 -11.424 1 96.54 23 GLU B C 1
ATOM 1486 O O . GLU B 1 23 ? -3.982 3.38 -10.583 1 96.54 23 GLU B O 1
ATOM 1491 N N . GLY B 1 24 ? -2.657 4.014 -12.332 1 96.25 24 GLY B N 1
ATOM 1492 C CA . GLY B 1 24 ? -1.959 2.739 -12.387 1 96.25 24 GLY B CA 1
ATOM 1493 C C . GLY B 1 24 ? -0.893 2.596 -11.318 1 96.25 24 GLY B C 1
ATOM 1494 O O . GLY B 1 24 ? -0.111 1.643 -11.337 1 96.25 24 GLY B O 1
ATOM 1495 N N . ASN B 1 25 ? -0.82 3.614 -10.45 1 96.07 25 ASN B N 1
ATOM 1496 C CA . ASN B 1 25 ? 0.004 3.576 -9.246 1 96.07 25 ASN B CA 1
ATOM 1497 C C . ASN B 1 25 ? 1.478 3.808 -9.568 1 96.07 25 ASN B C 1
ATOM 1499 O O . ASN B 1 25 ? 2.357 3.356 -8.833 1 96.07 25 ASN B O 1
ATOM 1503 N N . ASN B 1 26 ? 1.731 4.439 -10.667 1 97.46 26 ASN B N 1
ATOM 1504 C CA . ASN B 1 26 ? 3.106 4.834 -10.95 1 97.46 26 ASN B CA 1
ATOM 1505 C C . ASN B 1 26 ? 3.575 5.946 -10.015 1 97.46 26 ASN B C 1
ATOM 1507 O O . ASN B 1 26 ? 2.806 6.851 -9.687 1 97.46 26 ASN B O 1
ATOM 1511 N N . THR B 1 27 ? 4.838 5.928 -9.639 1 97.56 27 THR B N 1
ATOM 1512 C CA . THR B 1 27 ? 5.433 6.99 -8.835 1 97.56 27 THR B CA 1
ATOM 1513 C C . THR B 1 27 ? 5.767 8.202 -9.7 1 97.56 27 THR B C 1
ATOM 1515 O O . THR B 1 27 ? 5.788 8.107 -10.928 1 97.56 27 THR B O 1
ATOM 1518 N N . ASP B 1 28 ? 6.069 9.284 -9.053 1 97.21 28 ASP B N 1
ATOM 1519 C CA . ASP B 1 28 ? 6.459 10.495 -9.767 1 97.21 28 ASP B CA 1
ATOM 1520 C C . ASP B 1 28 ? 7.718 10.261 -10.599 1 97.21 28 ASP B C 1
ATOM 1522 O O . ASP B 1 28 ? 7.842 10.785 -11.709 1 97.21 28 ASP B O 1
ATOM 1526 N N . LYS B 1 29 ? 8.599 9.486 -10.018 1 96.32 29 LYS B N 1
ATOM 1527 C CA . LYS B 1 29 ? 9.822 9.172 -10.751 1 96.32 29 LYS B CA 1
ATOM 1528 C C . LYS B 1 29 ? 9.513 8.402 -12.032 1 96.32 29 LYS B C 1
ATOM 1530 O O . LYS B 1 29 ? 10.047 8.719 -13.097 1 96.32 29 LYS B O 1
ATOM 1535 N N . GLU B 1 30 ? 8.669 7.442 -11.964 1 97.55 30 GLU B N 1
ATOM 1536 C CA . GLU B 1 30 ? 8.289 6.646 -13.128 1 97.55 30 GLU B CA 1
ATOM 1537 C C . GLU B 1 30 ? 7.59 7.504 -14.178 1 97.55 30 GLU B C 1
ATOM 1539 O O . GLU B 1 30 ? 7.848 7.362 -15.375 1 97.55 30 GLU B O 1
ATOM 1544 N N . ILE B 1 31 ? 6.776 8.394 -13.728 1 98.02 31 ILE B N 1
ATOM 1545 C CA . ILE B 1 31 ? 6.031 9.26 -14.635 1 98.02 31 ILE B CA 1
ATOM 1546 C C . ILE B 1 31 ? 6.989 10.222 -15.334 1 98.02 31 ILE B C 1
ATOM 1548 O O . ILE B 1 31 ? 6.912 10.411 -16.55 1 98.02 31 ILE B O 1
ATOM 1552 N N . ALA B 1 32 ? 7.895 10.81 -14.592 1 97.46 32 ALA B N 1
ATOM 1553 C CA . ALA B 1 32 ? 8.898 11.694 -15.18 1 97.46 32 ALA B CA 1
ATOM 1554 C C . ALA B 1 32 ? 9.698 10.973 -16.261 1 97.46 32 ALA B C 1
ATOM 1556 O O . ALA B 1 32 ? 9.927 11.521 -17.343 1 97.46 32 ALA B O 1
ATOM 1557 N N . ASP B 1 33 ? 10.078 9.725 -15.994 1 97.27 33 ASP B N 1
ATOM 1558 C CA . ASP B 1 33 ? 10.837 8.923 -16.949 1 97.27 33 ASP B CA 1
ATOM 1559 C C . ASP B 1 33 ? 10.03 8.675 -18.221 1 97.27 33 ASP B C 1
ATOM 1561 O O . ASP B 1 33 ? 10.558 8.784 -19.33 1 97.27 33 ASP B O 1
ATOM 1565 N N . LYS B 1 34 ? 8.775 8.426 -18.058 1 97.64 34 LYS B N 1
ATOM 1566 C CA . LYS B 1 34 ? 7.906 8.165 -19.202 1 97.64 34 LYS B CA 1
ATOM 1567 C C . LYS B 1 34 ? 7.745 9.413 -20.066 1 97.64 34 LYS B C 1
ATOM 1569 O O . LYS B 1 34 ? 7.602 9.316 -21.286 1 97.64 34 LYS B O 1
ATOM 1574 N N . LEU B 1 35 ? 7.833 10.595 -19.47 1 96.95 35 LEU B N 1
ATOM 1575 C CA . LEU B 1 35 ? 7.677 11.864 -20.172 1 96.95 35 LEU B CA 1
ATOM 1576 C C . LEU B 1 35 ? 9.002 12.317 -20.776 1 96.95 35 LEU B C 1
ATOM 1578 O O . LEU B 1 35 ? 9.032 13.23 -21.604 1 96.95 35 LEU B O 1
ATOM 1582 N N . GLY B 1 36 ? 10.08 11.68 -20.257 1 96.04 36 GLY B N 1
ATOM 1583 C CA . GLY B 1 36 ? 11.402 12.075 -20.718 1 96.04 36 GLY B CA 1
ATOM 1584 C C . GLY B 1 36 ? 11.894 13.364 -20.088 1 96.04 36 GLY B C 1
ATOM 1585 O O . GLY B 1 36 ? 12.585 14.154 -20.734 1 96.04 36 GLY B O 1
ATOM 1586 N N . ILE B 1 37 ? 11.435 13.65 -18.931 1 95.06 37 ILE B N 1
ATOM 1587 C CA . ILE B 1 37 ? 11.906 14.858 -18.262 1 95.06 37 ILE B CA 1
ATOM 1588 C C . ILE B 1 37 ? 12.527 14.493 -16.915 1 95.06 37 ILE B C 1
ATOM 1590 O O . ILE B 1 37 ? 12.273 13.411 -16.381 1 95.06 37 ILE B O 1
ATOM 1594 N N . ALA B 1 38 ? 13.296 15.402 -16.374 1 94.1 38 ALA B N 1
ATOM 1595 C CA . ALA B 1 38 ? 13.942 15.182 -15.083 1 94.1 38 ALA B CA 1
ATOM 1596 C C . ALA B 1 38 ? 12.917 15.161 -13.952 1 94.1 38 ALA B C 1
ATOM 1598 O O . ALA B 1 38 ? 11.931 15.9 -13.987 1 94.1 38 ALA B O 1
ATOM 1599 N N . TYR B 1 39 ? 13.211 14.344 -12.934 1 94.13 39 TYR B N 1
ATOM 1600 C CA . TYR B 1 39 ? 12.336 14.211 -11.775 1 94.13 39 TYR B CA 1
ATOM 1601 C C . TYR B 1 39 ? 12.088 15.565 -11.12 1 94.13 39 TYR B C 1
ATOM 1603 O O . TYR B 1 39 ? 10.949 15.903 -10.791 1 94.13 39 TYR B O 1
ATOM 1611 N N . SER B 1 40 ? 13.144 16.344 -10.966 1 92.34 40 SER B N 1
ATOM 1612 C CA . SER B 1 40 ? 13.034 17.635 -10.294 1 92.34 40 SER B CA 1
ATOM 1613 C C . SER B 1 40 ? 12.128 18.586 -11.069 1 92.34 40 SER B C 1
ATOM 1615 O O . SER B 1 40 ? 11.364 19.348 -10.473 1 92.34 40 SER B O 1
ATOM 1617 N N . THR B 1 41 ? 12.244 18.5 -12.38 1 93.58 41 THR B N 1
ATOM 1618 C CA . THR B 1 41 ? 11.393 19.313 -13.242 1 93.58 41 THR B CA 1
ATOM 1619 C C . THR B 1 41 ? 9.927 18.921 -13.081 1 93.58 41 THR B C 1
ATOM 1621 O O . THR B 1 41 ? 9.06 19.785 -12.94 1 93.58 41 THR B O 1
ATOM 1624 N N . TYR B 1 42 ? 9.643 17.622 -13.106 1 95.93 42 TYR B N 1
ATOM 1625 C CA . TYR B 1 42 ? 8.273 17.15 -12.943 1 95.93 42 TYR B CA 1
ATOM 1626 C C . TYR B 1 42 ? 7.703 17.586 -11.599 1 95.93 42 TYR B C 1
ATOM 1628 O O . TYR B 1 42 ? 6.565 18.055 -11.523 1 95.93 42 TYR B O 1
ATOM 1636 N N . ARG B 1 43 ? 8.506 17.469 -10.604 1 93.87 43 ARG B N 1
ATOM 1637 C CA . ARG B 1 43 ? 8.066 17.837 -9.262 1 93.87 43 ARG B CA 1
ATOM 1638 C C . ARG B 1 43 ? 7.709 19.318 -9.191 1 93.87 43 ARG B C 1
ATOM 1640 O O . ARG B 1 43 ? 6.722 19.694 -8.554 1 93.87 43 ARG B O 1
ATOM 1647 N N . LYS B 1 44 ? 8.541 20.068 -9.752 1 93.06 44 LYS B N 1
ATOM 1648 C CA . LYS B 1 44 ? 8.276 21.503 -9.787 1 93.06 44 LYS B CA 1
ATOM 1649 C C . LYS B 1 44 ? 6.916 21.795 -10.416 1 93.06 44 LYS B C 1
ATOM 1651 O O . LYS B 1 44 ? 6.118 22.551 -9.858 1 93.06 44 LYS B O 1
ATOM 1656 N N . TYR B 1 45 ? 6.638 21.151 -11.5 1 94.22 45 TYR B N 1
ATOM 1657 C CA . TYR B 1 45 ? 5.399 21.419 -12.222 1 94.22 45 TYR B CA 1
ATOM 1658 C C . TYR B 1 45 ? 4.201 20.837 -11.482 1 94.22 45 TYR B C 1
ATOM 1660 O O . TYR B 1 45 ? 3.09 21.366 -11.573 1 94.22 45 TYR B O 1
ATOM 1668 N N . LYS B 1 46 ? 4.425 19.747 -10.806 1 94.97 46 LYS B N 1
ATOM 1669 C CA . LYS B 1 46 ? 3.365 19.185 -9.974 1 94.97 46 LYS B CA 1
ATOM 1670 C C . LYS B 1 46 ? 2.881 20.198 -8.941 1 94.97 46 LYS B C 1
ATOM 1672 O O . LYS B 1 46 ? 1.703 20.208 -8.578 1 94.97 46 LYS B O 1
ATOM 1677 N N . SER B 1 47 ? 3.754 21.038 -8.555 1 93.08 47 SER B N 1
ATOM 1678 C CA . SER B 1 47 ? 3.428 22.015 -7.522 1 93.08 47 SER B CA 1
ATOM 1679 C C . SER B 1 47 ? 2.9 23.309 -8.133 1 93.08 47 SER B C 1
ATOM 1681 O O . SER B 1 47 ? 2.15 24.046 -7.488 1 93.08 47 SER B O 1
ATOM 1683 N N . THR B 1 48 ? 3.157 23.593 -9.437 1 94.02 48 THR B N 1
ATOM 1684 C CA . THR B 1 48 ? 2.888 24.928 -9.962 1 94.02 48 THR B CA 1
ATOM 1685 C C . THR B 1 48 ? 1.844 24.872 -11.073 1 94.02 48 THR B C 1
ATOM 1687 O O . THR B 1 48 ? 1.167 25.865 -11.346 1 94.02 48 THR B O 1
ATOM 1690 N N . ASN B 1 49 ? 1.727 23.788 -11.744 1 95.65 49 ASN B N 1
ATOM 1691 C CA . ASN B 1 49 ? 0.816 23.672 -12.878 1 95.65 49 ASN B CA 1
ATOM 1692 C C . ASN B 1 49 ? -0.573 23.219 -12.436 1 95.65 49 ASN B C 1
ATOM 1694 O O . ASN B 1 49 ? -0.755 22.072 -12.026 1 95.65 49 ASN B O 1
ATOM 1698 N N . VAL B 1 50 ? -1.558 24.012 -12.638 1 95.6 50 VAL B N 1
ATOM 1699 C CA . VAL B 1 50 ? -2.909 23.793 -12.134 1 95.6 50 VAL B CA 1
ATOM 1700 C C . VAL B 1 50 ? -3.542 22.603 -12.852 1 95.6 50 VAL B C 1
ATOM 1702 O O . VAL B 1 50 ? -4.182 21.759 -12.221 1 95.6 50 VAL B O 1
ATOM 1705 N N . ALA B 1 51 ? -3.395 22.55 -14.145 1 96.25 51 ALA B N 1
ATOM 1706 C CA . ALA B 1 51 ? -3.98 21.459 -14.92 1 96.25 51 ALA B CA 1
ATOM 1707 C C . ALA B 1 51 ? -3.423 20.11 -14.474 1 96.25 51 ALA B C 1
ATOM 1709 O O . ALA B 1 51 ? -4.171 19.14 -14.328 1 96.25 51 ALA B O 1
ATOM 1710 N N . LEU B 1 52 ? -2.119 20.105 -14.28 1 97.44 52 LEU B N 1
ATOM 1711 C CA . LEU B 1 52 ? -1.48 18.876 -13.822 1 97.44 52 LEU B CA 1
ATOM 1712 C C . LEU B 1 52 ? -1.97 18.496 -12.429 1 97.44 52 LEU B C 1
ATOM 1714 O O . LEU B 1 52 ? -2.314 17.338 -12.182 1 97.44 52 LEU B O 1
ATOM 1718 N N . LYS B 1 53 ? -2.018 19.426 -11.551 1 96.93 53 LYS B N 1
ATOM 1719 C CA . LYS B 1 53 ? -2.507 19.195 -10.194 1 96.93 53 LYS B CA 1
ATOM 1720 C C . LYS B 1 53 ? -3.918 18.614 -10.209 1 96.93 53 LYS B C 1
ATOM 1722 O O . LYS B 1 53 ? -4.216 17.676 -9.467 1 96.93 53 LYS B O 1
ATOM 1727 N N . GLY B 1 54 ? -4.75 19.207 -11.002 1 97.27 54 GLY B N 1
ATOM 1728 C CA . GLY B 1 54 ? -6.122 18.737 -11.106 1 97.27 54 GLY B CA 1
ATOM 1729 C C . GLY B 1 54 ? -6.225 17.3 -11.581 1 97.27 54 GLY B C 1
ATOM 1730 O O . GLY B 1 54 ? -7.009 16.517 -11.042 1 97.27 54 GLY B O 1
ATOM 1731 N N . ARG B 1 55 ? -5.434 16.977 -12.621 1 97.23 55 ARG B N 1
ATOM 1732 C CA . ARG B 1 55 ? -5.462 15.621 -13.158 1 97.23 55 ARG B CA 1
ATOM 1733 C C . ARG B 1 55 ? -4.975 14.611 -12.124 1 97.23 55 ARG B C 1
ATOM 1735 O O . ARG B 1 55 ? -5.536 13.52 -12.001 1 97.23 55 ARG B O 1
ATOM 1742 N N . ILE B 1 56 ? -3.959 14.972 -11.417 1 97.53 56 ILE B N 1
ATOM 1743 C CA . ILE B 1 56 ? -3.414 14.096 -10.386 1 97.53 56 ILE B CA 1
ATOM 1744 C C . ILE B 1 56 ? -4.454 13.883 -9.288 1 97.53 56 ILE B C 1
ATOM 1746 O O . ILE B 1 56 ? -4.641 12.761 -8.811 1 97.53 56 ILE B O 1
ATOM 1750 N N . ALA B 1 57 ? -5.114 14.952 -8.915 1 97.1 57 ALA B N 1
ATOM 1751 C CA . ALA B 1 57 ? -6.156 14.856 -7.897 1 97.1 57 ALA B CA 1
ATOM 1752 C C . ALA B 1 57 ? -7.263 13.9 -8.333 1 97.1 57 ALA B C 1
ATOM 1754 O O . ALA B 1 57 ? -7.739 13.087 -7.537 1 97.1 57 ALA B O 1
ATOM 1755 N N . THR B 1 58 ? -7.651 14.006 -9.524 1 97.22 58 THR B N 1
ATOM 1756 C CA . THR B 1 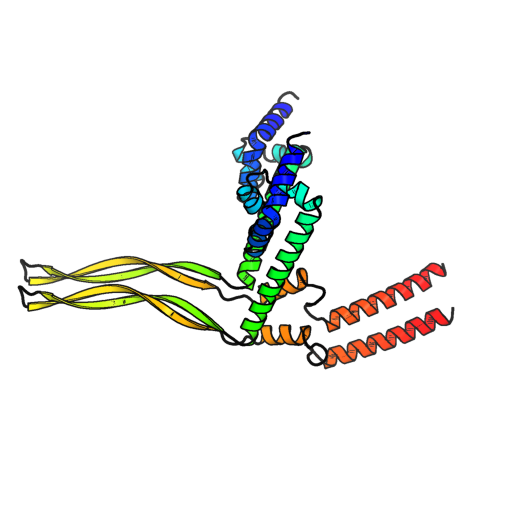58 ? -8.681 13.13 -10.072 1 97.22 58 THR B CA 1
ATOM 1757 C C . THR B 1 58 ? -8.232 11.673 -10.027 1 97.22 58 THR B C 1
ATOM 1759 O O . THR B 1 58 ? -9.001 10.792 -9.635 1 97.22 58 THR B O 1
ATOM 1762 N N . ALA B 1 59 ? -7.027 11.443 -10.447 1 97.37 59 ALA B N 1
ATOM 1763 C CA . ALA B 1 59 ? -6.476 10.091 -10.456 1 97.37 59 ALA B CA 1
ATOM 1764 C C . ALA B 1 59 ? -6.406 9.518 -9.043 1 97.37 59 ALA B C 1
ATOM 1766 O O . ALA B 1 59 ? -6.689 8.337 -8.83 1 97.37 59 ALA B O 1
ATOM 1767 N N . LYS B 1 60 ? -6.018 10.345 -8.099 1 97.19 60 LYS B N 1
ATOM 1768 C CA . LYS B 1 60 ? -5.948 9.908 -6.708 1 97.19 60 LYS B CA 1
ATOM 1769 C C . LYS B 1 60 ? -7.332 9.551 -6.174 1 97.19 60 LYS B C 1
ATOM 1771 O O . LYS B 1 60 ? -7.479 8.603 -5.399 1 97.19 60 LYS B O 1
ATOM 1776 N N . ASP B 1 61 ? -8.317 10.282 -6.551 1 97.36 61 ASP B N 1
ATOM 1777 C CA . ASP B 1 61 ? -9.689 9.972 -6.162 1 97.36 61 ASP B CA 1
ATOM 1778 C C . ASP B 1 61 ? -10.122 8.613 -6.708 1 97.36 61 ASP B C 1
ATOM 1780 O O . ASP B 1 61 ? -10.793 7.845 -6.015 1 97.36 61 ASP B O 1
ATOM 1784 N N . LYS B 1 62 ? -9.743 8.308 -7.921 1 97.82 62 LYS B N 1
ATOM 1785 C CA . LYS B 1 62 ? -10.046 7.005 -8.507 1 97.82 62 LYS B CA 1
ATOM 1786 C C . LYS B 1 62 ? -9.359 5.882 -7.735 1 97.82 62 LYS B C 1
ATOM 1788 O O . LYS B 1 62 ? -9.943 4.816 -7.529 1 97.82 62 LYS B O 1
ATOM 1793 N N . LYS B 1 63 ? -8.147 6.116 -7.351 1 97.83 63 LYS B N 1
ATOM 1794 C CA . LYS B 1 63 ? -7.433 5.138 -6.535 1 97.83 63 LYS B CA 1
ATOM 1795 C C . LYS B 1 63 ? -8.145 4.908 -5.205 1 97.83 63 LYS B C 1
ATOM 1797 O O . LYS B 1 63 ? -8.257 3.77 -4.744 1 97.83 63 LYS B O 1
ATOM 1802 N N . ASN B 1 64 ? -8.575 6.026 -4.6 1 97.97 64 ASN B N 1
ATOM 1803 C CA . ASN B 1 64 ? -9.353 5.896 -3.372 1 97.97 64 ASN B CA 1
ATOM 1804 C C . ASN B 1 64 ? -10.578 5.009 -3.577 1 97.97 64 ASN B C 1
ATOM 1806 O O . ASN B 1 64 ? -10.882 4.16 -2.737 1 97.97 64 ASN B O 1
ATOM 1810 N N . GLN B 1 65 ? -11.19 5.183 -4.645 1 98.14 65 GLN B N 1
ATOM 1811 C CA . GLN B 1 65 ? -12.385 4.407 -4.957 1 98.14 65 GLN B CA 1
ATOM 1812 C C . GLN B 1 65 ? -12.048 2.931 -5.148 1 98.14 65 GLN B C 1
ATOM 1814 O O . GLN B 1 65 ? -12.831 2.056 -4.773 1 98.14 65 GLN B O 1
ATOM 1819 N N . GLU B 1 66 ? -10.9 2.713 -5.769 1 98.36 66 GLU B N 1
ATOM 1820 C CA . GLU B 1 66 ? -10.476 1.328 -5.954 1 98.36 66 GLU B CA 1
ATOM 1821 C C . GLU B 1 66 ? -10.276 0.629 -4.612 1 98.36 66 GLU B C 1
ATOM 1823 O O . GLU B 1 66 ? -10.619 -0.546 -4.462 1 98.36 66 GLU B O 1
ATOM 1828 N N . VAL B 1 67 ? -9.709 1.284 -3.68 1 98.56 67 VAL B N 1
ATOM 1829 C CA . VAL B 1 67 ? -9.515 0.722 -2.348 1 98.56 67 VAL B CA 1
ATOM 1830 C C . VAL B 1 67 ? -10.87 0.475 -1.689 1 98.56 67 VAL B C 1
ATOM 1832 O O . VAL B 1 67 ? -11.076 -0.558 -1.047 1 98.56 67 VAL B O 1
ATOM 1835 N N . GLU B 1 68 ? -11.82 1.442 -1.845 1 98.51 68 GLU B N 1
ATOM 1836 C CA . GLU B 1 68 ? -13.167 1.262 -1.312 1 98.51 68 GLU B CA 1
ATOM 1837 C C . GLU B 1 68 ? -13.844 0.04 -1.926 1 98.51 68 GLU B C 1
ATOM 1839 O O . GLU B 1 68 ? -14.512 -0.724 -1.226 1 98.51 68 GLU B O 1
ATOM 1844 N N . LYS B 1 69 ? -13.648 -0.086 -3.244 1 98.41 69 LYS B N 1
ATOM 1845 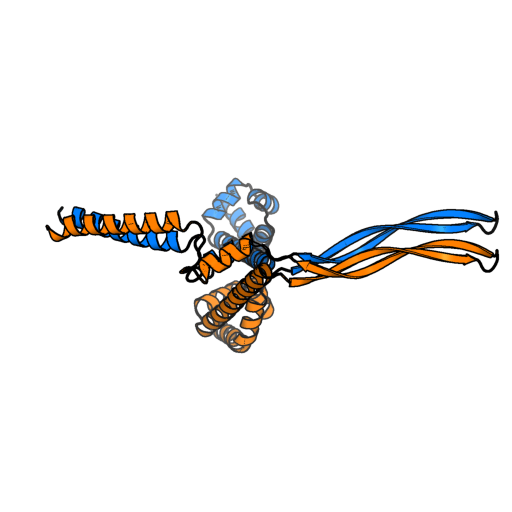C CA . LYS B 1 69 ? -14.208 -1.243 -3.937 1 98.41 69 LYS B CA 1
ATOM 1846 C C . LYS B 1 69 ? -13.62 -2.544 -3.398 1 98.41 69 LYS B C 1
ATOM 1848 O O . LYS B 1 69 ? -14.344 -3.522 -3.198 1 98.41 69 LYS B O 1
ATOM 1853 N N . ALA B 1 70 ? -12.35 -2.525 -3.211 1 98.6 70 ALA B N 1
ATOM 1854 C CA . ALA B 1 70 ? -11.678 -3.701 -2.666 1 98.6 70 ALA B CA 1
ATOM 1855 C C . ALA B 1 70 ? -12.188 -4.025 -1.265 1 98.6 70 ALA B C 1
ATOM 1857 O O . ALA B 1 70 ? -12.353 -5.195 -0.912 1 98.6 70 ALA B O 1
ATOM 1858 N N . LEU B 1 71 ? -12.402 -3.042 -0.432 1 98.57 71 LEU B N 1
ATOM 1859 C CA . LEU B 1 71 ? -12.965 -3.231 0.901 1 98.57 71 LEU B CA 1
ATOM 1860 C C . LEU B 1 71 ? -14.353 -3.858 0.82 1 98.57 71 LEU B C 1
ATOM 1862 O O . LEU B 1 71 ? -14.667 -4.779 1.577 1 98.57 71 LEU B O 1
ATOM 1866 N N . PHE B 1 72 ? -15.166 -3.345 -0.113 1 98.67 72 PHE B N 1
ATOM 1867 C CA . PHE B 1 72 ? -16.501 -3.901 -0.297 1 98.67 72 PHE B CA 1
ATOM 1868 C C . PHE B 1 72 ? -16.427 -5.375 -0.676 1 98.67 72 PHE B C 1
ATOM 1870 O O . PHE B 1 72 ? -17.16 -6.2 -0.128 1 98.67 72 PHE B O 1
ATOM 1877 N N . LYS B 1 73 ? -15.539 -5.65 -1.578 1 98.26 73 LYS B N 1
ATOM 1878 C CA . LYS B 1 73 ? -15.354 -7.044 -1.971 1 98.26 73 LYS B CA 1
ATOM 1879 C C . LYS B 1 73 ? -14.972 -7.907 -0.772 1 98.26 73 LYS B C 1
ATOM 1881 O O . LYS B 1 73 ? -15.447 -9.037 -0.638 1 98.26 73 LYS B O 1
ATOM 1886 N N . LYS B 1 74 ? -14.153 -7.394 0.069 1 98.06 74 LYS B N 1
ATOM 1887 C CA . LYS B 1 74 ? -13.736 -8.122 1.264 1 98.06 74 LYS B CA 1
ATOM 1888 C C . LYS B 1 74 ? -14.912 -8.348 2.209 1 98.06 74 LYS B C 1
ATOM 1890 O O . LYS B 1 74 ? -14.947 -9.342 2.938 1 98.06 74 LYS B O 1
ATOM 1895 N N . CYS B 1 75 ? -15.839 -7.431 2.216 1 98.21 75 CYS B N 1
ATOM 1896 C CA . CYS B 1 75 ? -17.029 -7.545 3.051 1 98.21 75 CYS B CA 1
ATOM 1897 C C . CYS B 1 75 ? -17.914 -8.696 2.586 1 98.21 75 CYS B C 1
ATOM 1899 O O . CYS B 1 75 ? -18.55 -9.364 3.402 1 98.21 75 CYS B O 1
ATOM 1901 N N . ILE B 1 76 ? -17.953 -8.926 1.283 1 98.39 76 ILE B N 1
ATOM 1902 C CA . ILE B 1 76 ? -18.987 -9.822 0.776 1 98.39 76 ILE B CA 1
ATOM 1903 C C . ILE B 1 76 ? -18.349 -11.117 0.28 1 98.39 76 ILE B C 1
ATOM 1905 O O . ILE B 1 76 ? -19.046 -12.103 0.026 1 98.39 76 ILE B O 1
ATOM 1909 N N . GLY B 1 77 ? -17.071 -11.154 0.168 1 97.47 77 GLY B N 1
ATOM 1910 C CA . GLY B 1 77 ? -16.368 -12.278 -0.43 1 97.47 77 GLY B CA 1
ATOM 1911 C C . GLY B 1 77 ? -16.253 -12.176 -1.939 1 97.47 77 GLY B C 1
ATOM 1912 O O . GLY B 1 77 ? -16.976 -11.403 -2.571 1 97.47 77 GLY B O 1
ATOM 1913 N N . TYR B 1 78 ? -15.313 -12.852 -2.449 1 97.03 78 TYR B N 1
ATOM 1914 C CA . TYR B 1 78 ? -15.096 -12.782 -3.889 1 97.03 78 TYR B CA 1
ATOM 1915 C C . TYR B 1 78 ? -14.264 -13.964 -4.374 1 97.03 78 TYR B C 1
ATOM 1917 O O . TYR B 1 78 ? -13.567 -14.606 -3.584 1 97.03 78 TYR B O 1
ATOM 1925 N N . LYS B 1 79 ? -14.361 -14.184 -5.626 1 96.98 79 LYS B N 1
ATOM 1926 C CA . LYS B 1 79 ? -13.608 -15.254 -6.274 1 96.98 79 LYS B CA 1
ATOM 1927 C C . LYS B 1 79 ? -12.29 -14.734 -6.842 1 96.98 79 LYS B C 1
ATOM 1929 O O . LYS B 1 79 ? -12.199 -13.575 -7.251 1 96.98 79 LYS B O 1
ATOM 1934 N N . TYR B 1 80 ? -11.29 -15.562 -6.76 1 96.29 80 TYR B N 1
ATOM 1935 C CA . TYR B 1 80 ? -10.015 -15.267 -7.404 1 96.29 80 TYR B CA 1
ATOM 1936 C C . TYR B 1 80 ? -9.351 -16.543 -7.908 1 96.29 80 TYR B C 1
ATOM 1938 O O . TYR B 1 80 ? -9.807 -17.648 -7.608 1 96.29 80 TYR B O 1
ATOM 1946 N N . THR B 1 81 ? -8.269 -16.369 -8.712 1 96.69 81 THR B N 1
ATOM 1947 C CA . THR B 1 81 ? -7.599 -17.531 -9.285 1 96.69 81 THR B CA 1
ATOM 1948 C C . THR B 1 81 ? -6.121 -17.545 -8.908 1 96.69 81 THR B C 1
ATOM 1950 O O . THR B 1 81 ? -5.523 -16.49 -8.683 1 96.69 81 THR B O 1
ATOM 1953 N N . GLU B 1 82 ? -5.626 -18.748 -8.741 1 96.45 82 GLU B N 1
ATOM 1954 C CA . GLU B 1 82 ? -4.198 -18.981 -8.543 1 96.45 82 GLU B CA 1
ATOM 1955 C C . GLU B 1 82 ? -3.724 -20.204 -9.323 1 96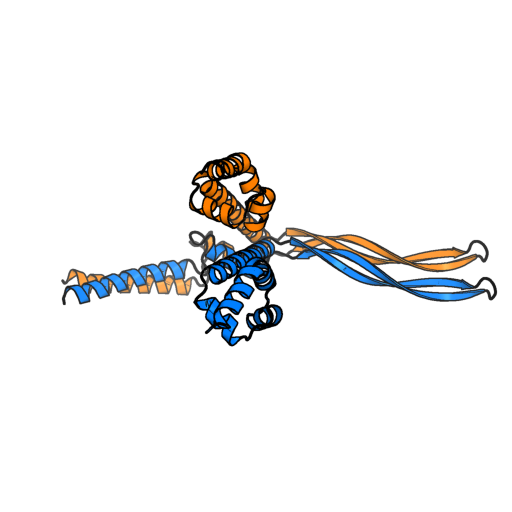.45 82 GLU B C 1
ATOM 1957 O O . GLU B 1 82 ? -4.54 -20.994 -9.804 1 96.45 82 GLU B O 1
ATOM 1962 N N . GLU B 1 83 ? -2.437 -20.236 -9.479 1 97.41 83 GLU B N 1
ATOM 1963 C CA . GLU B 1 83 ? -1.872 -21.414 -10.131 1 97.41 83 GLU B CA 1
ATOM 1964 C C . GLU B 1 83 ? -1.236 -22.357 -9.114 1 97.41 83 GLU B C 1
ATOM 1966 O O . GLU B 1 83 ? -0.68 -21.91 -8.108 1 97.41 83 GLU B O 1
ATOM 1971 N N . VAL B 1 84 ? -1.375 -23.64 -9.352 1 95.69 84 VAL B N 1
ATOM 1972 C CA . VAL B 1 84 ? -0.78 -24.679 -8.517 1 95.69 84 VAL B CA 1
ATOM 1973 C C . VAL B 1 84 ? 0.013 -25.651 -9.389 1 95.69 84 VAL B C 1
ATOM 1975 O O . VAL B 1 84 ? -0.463 -26.08 -10.442 1 95.69 84 VAL B O 1
ATOM 1978 N N . ALA B 1 85 ? 1.143 -25.959 -8.937 1 95.72 85 ALA B N 1
ATOM 1979 C CA . ALA B 1 85 ? 1.949 -26.99 -9.584 1 95.72 85 ALA B CA 1
ATOM 1980 C C . ALA B 1 85 ? 1.661 -28.366 -8.99 1 95.72 85 ALA B C 1
ATOM 1982 O O . ALA B 1 85 ? 1.754 -28.556 -7.775 1 95.72 85 ALA B O 1
ATOM 1983 N N . THR B 1 86 ? 1.288 -29.275 -9.843 1 95.79 86 THR B N 1
ATOM 1984 C CA . THR B 1 86 ? 0.933 -30.613 -9.384 1 95.79 86 THR B CA 1
ATOM 1985 C C . THR B 1 86 ? 1.764 -31.67 -10.106 1 95.79 86 THR B C 1
ATOM 1987 O O . THR B 1 86 ? 1.93 -31.61 -11.326 1 95.79 86 THR B O 1
ATOM 1990 N N . LYS B 1 87 ? 2.198 -32.629 -9.332 1 95.38 87 LYS B N 1
ATOM 1991 C CA . LYS B 1 87 ? 2.908 -33.772 -9.899 1 95.38 87 LYS B CA 1
ATOM 1992 C C . LYS B 1 87 ? 1.937 -34.767 -10.527 1 95.38 87 LYS B C 1
ATOM 1994 O O . LYS B 1 87 ? 0.885 -35.06 -9.955 1 95.38 87 LYS B O 1
ATOM 1999 N N . ILE B 1 88 ? 2.332 -35.191 -11.728 1 95.68 88 ILE B N 1
ATOM 2000 C CA . ILE B 1 88 ? 1.523 -36.233 -12.35 1 95.68 88 ILE B CA 1
ATOM 2001 C C . ILE B 1 88 ? 2.403 -37.432 -12.697 1 95.68 88 ILE B C 1
ATOM 2003 O O . ILE B 1 88 ? 3.604 -37.28 -12.935 1 95.68 88 ILE B O 1
ATOM 2007 N N . LYS B 1 89 ? 1.716 -38.597 -12.647 1 95.02 89 LYS B N 1
ATOM 2008 C CA . LYS B 1 89 ? 2.39 -39.845 -12.992 1 95.02 89 LYS B CA 1
ATOM 2009 C C . LYS B 1 89 ? 1.836 -40.429 -14.289 1 95.02 89 LYS B C 1
ATOM 2011 O O . LYS B 1 89 ? 0.62 -40.479 -14.483 1 95.02 89 LYS B O 1
ATOM 2016 N N . GLU B 1 90 ? 2.768 -40.724 -15.067 1 94.21 90 GLU B N 1
ATOM 2017 C CA . GLU B 1 90 ? 2.398 -41.366 -16.325 1 94.21 90 GLU B CA 1
ATOM 2018 C C . GLU B 1 90 ? 3.09 -42.717 -16.48 1 94.21 90 GLU B C 1
ATOM 2020 O O . GLU B 1 90 ? 4.263 -42.864 -16.129 1 94.21 90 GLU B O 1
ATOM 2025 N N . GLU B 1 91 ? 2.285 -43.679 -16.896 1 93.69 91 GLU B N 1
ATOM 2026 C CA . GLU B 1 91 ? 2.86 -44.972 -17.252 1 93.69 91 GLU B CA 1
ATOM 2027 C C . GLU B 1 91 ? 3.175 -45.044 -18.744 1 93.69 91 GLU B C 1
ATOM 2029 O O . GLU B 1 91 ? 2.327 -44.725 -19.579 1 93.69 91 GLU B O 1
ATOM 2034 N N . VAL B 1 92 ? 4.366 -45.379 -18.921 1 90.96 92 VAL B N 1
ATOM 2035 C CA . VAL B 1 92 ? 4.805 -45.473 -20.31 1 90.96 92 VAL B CA 1
ATOM 2036 C C . VAL B 1 92 ? 5.254 -46.901 -20.614 1 90.96 92 VAL B C 1
ATOM 2038 O O . VAL B 1 92 ? 6.022 -47.492 -19.852 1 90.96 92 VAL B O 1
ATOM 2041 N N . LEU B 1 93 ? 4.763 -47.553 -21.671 1 89.8 93 LEU B N 1
ATOM 2042 C CA . LEU B 1 93 ? 5.135 -48.897 -22.098 1 89.8 93 LEU B CA 1
ATOM 2043 C C . LEU B 1 93 ? 6.392 -48.866 -22.96 1 89.8 93 LEU B C 1
ATOM 2045 O O . LEU B 1 93 ? 6.475 -48.092 -23.916 1 89.8 93 LEU B O 1
ATOM 2049 N N . ASP B 1 94 ? 7.272 -49.715 -22.473 1 85.61 94 ASP B N 1
ATOM 2050 C CA . ASP B 1 94 ? 8.404 -49.967 -23.361 1 85.61 94 ASP B CA 1
ATOM 2051 C C . ASP B 1 94 ? 8.038 -50.983 -24.441 1 85.61 94 ASP B C 1
ATOM 2053 O O . ASP B 1 94 ? 7.837 -52.163 -24.148 1 85.61 94 ASP B O 1
ATOM 2057 N N . LYS B 1 95 ? 7.875 -50.461 -25.649 1 85.52 95 LYS B N 1
ATOM 2058 C CA . LYS B 1 95 ? 7.37 -51.288 -26.741 1 85.52 95 LYS B CA 1
ATOM 2059 C C . LYS B 1 95 ? 8.297 -52.47 -27.01 1 85.52 95 LYS B C 1
ATOM 2061 O O . LYS B 1 95 ? 7.851 -53.525 -27.466 1 85.52 95 LYS B O 1
ATOM 2066 N N . GLU B 1 96 ? 9.573 -52.361 -26.729 1 84.87 96 GLU B N 1
ATOM 2067 C CA . GLU B 1 96 ? 10.543 -53.413 -27.021 1 84.87 96 GLU B CA 1
ATOM 2068 C C . GLU B 1 96 ? 10.467 -54.535 -25.99 1 84.87 96 GLU B C 1
ATOM 2070 O O . GLU B 1 96 ? 10.501 -55.715 -26.345 1 84.87 96 GLU B O 1
ATOM 2075 N N . THR B 1 97 ? 10.239 -54.23 -24.764 1 85.58 97 THR B N 1
ATOM 2076 C CA . THR B 1 97 ? 10.31 -55.212 -23.687 1 85.58 97 THR B CA 1
ATOM 2077 C C . THR B 1 97 ? 8.928 -55.462 -23.091 1 85.58 97 THR B C 1
ATOM 2079 O O . THR B 1 97 ? 8.74 -56.408 -22.323 1 85.58 97 THR B O 1
ATOM 2082 N N . ASN B 1 98 ? 7.975 -54.678 -23.404 1 87.97 98 ASN B N 1
ATOM 2083 C CA . ASN B 1 98 ? 6.621 -54.759 -22.868 1 87.97 98 ASN B CA 1
ATOM 2084 C C . ASN B 1 98 ? 6.597 -54.505 -21.363 1 87.97 98 ASN B C 1
ATOM 2086 O O . ASN B 1 98 ? 5.815 -55.122 -20.638 1 87.97 98 ASN B O 1
ATOM 2090 N N . ILE B 1 99 ? 7.628 -53.719 -20.97 1 90.85 99 ILE B N 1
ATOM 2091 C CA . ILE B 1 99 ? 7.695 -53.347 -19.56 1 90.85 99 ILE B CA 1
ATOM 2092 C C . ILE B 1 99 ? 7.097 -51.956 -19.365 1 90.85 99 ILE B C 1
ATOM 2094 O O . ILE B 1 99 ? 7.37 -51.041 -20.145 1 90.85 99 ILE B O 1
ATOM 2098 N N . ILE B 1 100 ? 6.211 -51.772 -18.373 1 92.57 100 ILE B N 1
ATOM 2099 C CA . ILE B 1 100 ? 5.589 -50.494 -18.042 1 92.57 100 ILE B CA 1
ATOM 2100 C C . ILE B 1 100 ? 6.5 -49.705 -17.104 1 92.57 100 ILE B C 1
ATOM 2102 O O . ILE B 1 100 ? 6.905 -50.209 -16.053 1 92.57 100 ILE B O 1
ATOM 2106 N N . LEU B 1 101 ? 6.89 -48.52 -17.622 1 93.78 101 LEU B N 1
ATOM 2107 C CA . LEU B 1 101 ? 7.725 -47.623 -16.83 1 93.78 101 LEU B CA 1
ATOM 2108 C C . LEU B 1 101 ? 6.917 -46.432 -16.326 1 93.78 101 LEU B C 1
ATOM 2110 O O . LEU B 1 101 ? 5.97 -45.996 -16.983 1 93.78 101 LEU B O 1
ATOM 2114 N N . VAL B 1 102 ? 7.354 -45.893 -15.179 1 94.79 102 VAL B N 1
ATOM 2115 C CA . VAL B 1 102 ? 6.654 -44.756 -14.59 1 94.79 102 VAL B CA 1
ATOM 2116 C C . VAL B 1 102 ? 7.492 -43.49 -14.755 1 94.79 102 VAL B C 1
ATOM 2118 O O . VAL B 1 102 ? 8.688 -43.486 -14.454 1 94.79 102 VAL B O 1
ATOM 2121 N N . LYS B 1 103 ? 6.778 -42.522 -15.35 1 93.91 103 LYS B N 1
ATOM 2122 C CA . LYS B 1 103 ? 7.375 -41.197 -15.485 1 93.91 103 LYS B CA 1
ATOM 2123 C C . LYS B 1 103 ? 6.524 -40.138 -14.79 1 93.91 103 LYS B C 1
ATOM 2125 O O . LYS B 1 103 ? 5.308 -40.086 -14.983 1 93.91 103 LYS B O 1
ATOM 2130 N N . GLU B 1 104 ? 7.32 -39.255 -14.004 1 95.68 104 GLU B N 1
ATOM 2131 C CA . GLU B 1 104 ? 6.627 -38.158 -13.334 1 95.68 104 GLU B CA 1
ATOM 2132 C C . GLU B 1 104 ? 6.924 -36.823 -14.011 1 95.68 104 GLU B C 1
ATOM 2134 O O . GLU B 1 104 ? 8.025 -36.612 -14.523 1 95.68 104 GLU B O 1
ATOM 2139 N N . SER B 1 105 ? 5.919 -36.088 -14.135 1 94.67 105 SER B N 1
ATOM 2140 C CA . SER B 1 105 ? 6.043 -34.718 -14.621 1 94.67 105 SER B CA 1
ATOM 2141 C C . SER B 1 105 ? 5.234 -33.751 -13.764 1 94.67 105 SER B C 1
ATOM 2143 O O . SER B 1 105 ? 4.595 -34.16 -12.792 1 94.67 105 SER B O 1
ATOM 2145 N N . VAL B 1 106 ? 5.518 -32.378 -14.019 1 96.35 106 VAL B N 1
ATOM 2146 C CA . VAL B 1 106 ? 4.786 -31.356 -13.277 1 96.35 106 VAL B CA 1
ATOM 2147 C C . VAL B 1 106 ? 3.871 -30.585 -14.226 1 96.35 106 VAL B C 1
ATOM 2149 O O . VAL B 1 106 ? 4.29 -30.189 -15.317 1 96.35 106 VAL B O 1
ATOM 2152 N N . VAL B 1 107 ? 2.582 -30.465 -13.816 1 96.28 107 VAL B N 1
ATOM 2153 C CA . VAL B 1 107 ? 1.624 -29.661 -14.568 1 96.28 107 VAL B CA 1
ATOM 2154 C C . VAL B 1 107 ? 1.161 -28.479 -13.72 1 96.28 107 VAL B C 1
ATOM 2156 O O . VAL B 1 107 ? 0.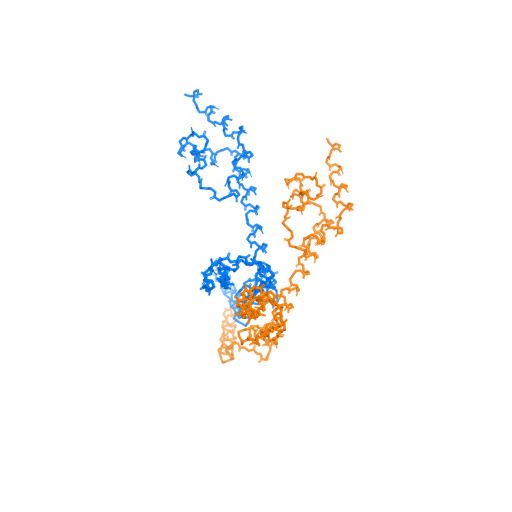909 -28.628 -12.521 1 96.28 107 VAL B O 1
ATOM 2159 N N . VAL B 1 108 ? 1.064 -27.265 -14.397 1 96.66 108 VAL B N 1
ATOM 2160 C CA . VAL B 1 108 ? 0.575 -26.069 -13.719 1 96.66 108 VAL B CA 1
ATOM 2161 C C . VAL B 1 108 ? -0.881 -25.817 -14.102 1 96.66 108 VAL B C 1
ATOM 2163 O O . VAL B 1 108 ? -1.211 -25.72 -15.286 1 96.66 108 VAL B O 1
ATOM 2166 N N . ASN B 1 109 ? -1.742 -25.796 -13.015 1 96.3 109 ASN B N 1
ATOM 2167 C CA . ASN B 1 109 ? -3.163 -25.57 -13.257 1 96.3 109 ASN B CA 1
ATOM 2168 C C . ASN B 1 109 ? -3.665 -24.326 -12.529 1 96.3 109 ASN B C 1
ATOM 2170 O O . ASN B 1 109 ? -3.214 -24.025 -11.423 1 96.3 109 ASN B O 1
ATOM 2174 N N . GLU B 1 110 ? -4.632 -23.655 -13.185 1 96.97 110 GLU B N 1
ATOM 2175 C CA . GLU B 1 110 ? -5.336 -22.559 -12.526 1 96.97 110 GLU B CA 1
ATOM 2176 C C . GLU B 1 110 ? -6.446 -23.083 -11.619 1 96.97 110 GLU B C 1
ATOM 2178 O O . GLU B 1 110 ? -7.222 -23.953 -12.018 1 96.97 110 GLU B O 1
ATOM 2183 N N . VAL B 1 111 ? -6.405 -22.679 -10.426 1 97.03 111 VAL B N 1
ATOM 2184 C CA . VAL B 1 111 ? -7.445 -23.065 -9.478 1 97.03 111 VAL B CA 1
ATOM 2185 C C . VAL B 1 111 ? -8.243 -21.834 -9.054 1 97.03 111 VAL B C 1
ATOM 2187 O O . VAL B 1 111 ? -7.679 -20.751 -8.881 1 97.03 111 VAL B O 1
ATOM 2190 N N . LYS B 1 112 ? -9.572 -21.996 -8.971 1 96.97 112 LYS B N 1
ATOM 2191 C CA . LYS B 1 112 ? -10.449 -20.939 -8.476 1 96.97 112 LYS B CA 1
ATOM 2192 C C . LYS B 1 112 ? -10.63 -21.038 -6.964 1 96.97 112 LYS B C 1
ATOM 2194 O O . LYS B 1 112 ? -10.902 -22.118 -6.435 1 96.97 112 LYS B O 1
ATOM 2199 N N . LYS B 1 113 ? -10.399 -19.954 -6.343 1 97 113 LYS B N 1
ATOM 2200 C CA . LYS B 1 113 ? -10.551 -19.87 -4.893 1 97 113 LYS B CA 1
ATOM 2201 C C . LYS B 1 113 ? -11.571 -18.803 -4.508 1 97 113 LYS B C 1
ATOM 2203 O O . LYS B 1 113 ? -11.996 -18.01 -5.351 1 97 113 LYS B O 1
ATOM 2208 N N . PHE B 1 114 ? -12.09 -18.922 -3.24 1 96.34 114 PHE B N 1
ATOM 2209 C CA . PHE B 1 114 ? -13.067 -17.96 -2.742 1 96.34 114 PHE B CA 1
ATOM 2210 C C . PHE B 1 114 ? -12.608 -17.359 -1.418 1 96.34 114 PHE B C 1
ATOM 2212 O O . PHE B 1 114 ? -12.265 -18.088 -0.485 1 96.34 114 PHE B O 1
ATOM 2219 N N . SER B 1 115 ? -12.497 -16.093 -1.461 1 96.89 115 SER B N 1
ATOM 2220 C CA . SER B 1 115 ? -12.233 -15.38 -0.215 1 96.89 115 SER B CA 1
ATOM 2221 C C . SER B 1 115 ? -13.523 -15.102 0.548 1 96.89 115 SER B C 1
ATOM 2223 O O . SER B 1 115 ? -14.409 -14.406 0.046 1 96.89 115 SER B O 1
ATOM 2225 N N . LEU B 1 116 ? -13.569 -15.613 1.735 1 97.1 116 LEU B N 1
ATOM 2226 C CA . LEU B 1 116 ? -14.77 -15.462 2.55 1 97.1 116 LEU B CA 1
ATOM 2227 C C . LEU B 1 116 ? -14.936 -14.018 3.01 1 97.1 116 LEU B C 1
ATOM 2229 O O . LEU B 1 116 ? -13.952 -13.286 3.141 1 97.1 116 LEU B O 1
ATOM 2233 N N . PRO B 1 117 ? -16.207 -13.665 3.251 1 97.37 117 PRO B N 1
ATOM 2234 C CA . PRO B 1 117 ? -16.421 -12.357 3.874 1 97.37 117 PRO B CA 1
ATOM 2235 C C . PRO B 1 117 ? -15.652 -12.195 5.184 1 97.37 117 PRO B C 1
ATOM 2237 O O . PRO B 1 117 ? -15.474 -13.166 5.924 1 97.37 117 PRO B O 1
ATOM 2240 N N . ASP B 1 118 ? -15.23 -10.991 5.404 1 97.88 118 ASP B N 1
ATOM 2241 C CA . ASP B 1 118 ? -14.418 -10.683 6.577 1 97.88 118 ASP B CA 1
ATOM 2242 C C . ASP B 1 118 ? -15.199 -9.835 7.578 1 97.88 118 ASP B C 1
ATOM 2244 O O . ASP B 1 118 ? -15.665 -8.743 7.244 1 97.88 118 ASP B O 1
ATOM 2248 N N . LEU B 1 119 ? -15.252 -10.319 8.837 1 97.24 119 LEU B N 1
ATOM 2249 C CA . LEU B 1 119 ? -16.048 -9.638 9.853 1 97.24 119 LEU B CA 1
ATOM 2250 C C . LEU B 1 119 ? -15.472 -8.26 10.161 1 97.24 119 LEU B C 1
ATOM 2252 O O . LEU B 1 119 ? -16.22 -7.294 10.329 1 97.24 119 LEU B O 1
ATOM 2256 N N . GLY B 1 120 ? -14.189 -8.194 10.264 1 97.64 120 GLY B N 1
ATOM 2257 C CA . GLY B 1 120 ? -13.57 -6.902 10.514 1 97.64 120 GLY B CA 1
ATOM 2258 C C . GLY B 1 120 ? -13.885 -5.873 9.444 1 97.64 120 GLY B C 1
ATOM 2259 O O . GLY B 1 120 ? -14.149 -4.709 9.754 1 97.64 120 GLY B O 1
ATOM 2260 N N . ALA B 1 121 ? -13.842 -6.368 8.208 1 98.25 121 ALA B N 1
ATOM 2261 C CA . ALA B 1 121 ? -14.165 -5.492 7.085 1 98.25 121 ALA B CA 1
ATOM 2262 C C . ALA B 1 121 ? -15.617 -5.027 7.151 1 98.25 121 ALA B C 1
ATOM 2264 O O . ALA B 1 121 ? -15.912 -3.854 6.912 1 98.25 121 ALA B O 1
ATOM 2265 N N . GLN B 1 122 ? -16.471 -5.904 7.449 1 97.98 122 GLN B N 1
ATOM 2266 C CA . GLN B 1 122 ? -17.891 -5.586 7.564 1 97.98 122 GLN B CA 1
ATOM 2267 C C . GLN B 1 122 ? -18.136 -4.554 8.661 1 97.98 122 GLN B C 1
ATOM 2269 O O . GLN B 1 122 ? -18.854 -3.574 8.449 1 97.98 122 GLN B O 1
ATOM 2274 N N . LYS B 1 123 ? -17.482 -4.804 9.777 1 97.46 123 LYS B N 1
ATOM 2275 C CA . LYS B 1 123 ? -17.623 -3.871 10.891 1 97.46 123 LYS B CA 1
ATOM 2276 C C . LYS B 1 123 ? -17.131 -2.478 10.507 1 97.46 123 LYS B C 1
ATOM 2278 O O . LYS B 1 123 ? -17.834 -1.487 10.713 1 97.46 123 LYS B O 1
ATOM 2283 N N . PHE B 1 124 ? -15.98 -2.461 9.987 1 98.23 124 PHE B N 1
ATOM 2284 C CA . PHE B 1 124 ? -15.378 -1.187 9.615 1 98.23 124 PHE B CA 1
ATOM 2285 C C . PHE B 1 124 ? -16.232 -0.465 8.58 1 98.23 124 PHE B C 1
ATOM 2287 O O . PHE B 1 124 ? -16.455 0.743 8.684 1 98.23 124 PHE B O 1
ATOM 2294 N N . TYR B 1 125 ? -16.678 -1.236 7.616 1 97.66 125 TYR B N 1
ATOM 2295 C CA . TYR B 1 125 ? -17.496 -0.68 6.544 1 97.66 125 TYR B CA 1
ATOM 2296 C C . TYR B 1 125 ? -18.797 -0.106 7.092 1 97.66 125 TYR B C 1
ATOM 2298 O O . TYR B 1 125 ? -19.144 1.043 6.808 1 97.66 125 TYR B O 1
ATOM 2306 N N . LEU B 1 126 ? -19.49 -0.829 7.913 1 97.52 126 LEU B N 1
ATOM 2307 C CA . LEU B 1 126 ? -20.813 -0.45 8.396 1 97.52 126 LEU B CA 1
ATOM 2308 C C . LEU B 1 126 ? -20.721 0.71 9.382 1 97.52 126 LEU B C 1
ATOM 2310 O O . LEU B 1 126 ? -21.549 1.623 9.351 1 97.52 126 LEU B O 1
ATOM 2314 N N . VAL B 1 127 ? -19.673 0.671 10.2 1 96.79 127 VAL B N 1
ATOM 2315 C CA . VAL B 1 127 ? -19.506 1.718 11.203 1 96.79 127 VAL B CA 1
ATOM 2316 C C . VAL B 1 127 ? -19.233 3.054 10.516 1 96.79 127 VAL B C 1
ATOM 2318 O O . VAL B 1 127 ? -19.617 4.11 11.025 1 96.79 127 VAL B O 1
ATOM 2321 N N . ASN B 1 128 ? -18.725 3.006 9.3 1 96.84 128 ASN B N 1
ATOM 2322 C CA . ASN B 1 128 ? -18.361 4.237 8.607 1 96.84 128 ASN B CA 1
ATOM 2323 C C . ASN B 1 128 ? -19.446 4.669 7.624 1 96.84 128 ASN B C 1
ATOM 2325 O O . ASN B 1 128 ? -19.763 5.855 7.525 1 96.84 128 ASN B O 1
ATOM 2329 N N . ARG B 1 129 ? -20.029 3.733 6.951 1 95.23 129 ARG B N 1
ATOM 2330 C CA . ARG B 1 129 ? -20.932 4.072 5.856 1 95.23 129 ARG B CA 1
ATOM 2331 C C . ARG B 1 129 ? -22.369 4.196 6.35 1 95.23 129 ARG B C 1
ATOM 2333 O O . ARG B 1 129 ? -23.189 4.875 5.728 1 95.23 129 ARG B O 1
ATOM 2340 N N . VAL B 1 130 ? -22.687 3.489 7.374 1 94.73 130 VAL B N 1
ATOM 2341 C CA . VAL B 1 130 ? -24.023 3.533 7.959 1 94.73 130 VAL B CA 1
ATOM 2342 C C . VAL B 1 130 ? -23.922 3.78 9.462 1 94.73 130 VAL B C 1
ATOM 2344 O O . VAL B 1 130 ? -24.485 3.027 10.261 1 94.73 130 VAL B O 1
ATOM 2347 N N . SER B 1 131 ? -23.343 4.811 9.799 1 90.84 131 SER B N 1
ATOM 2348 C CA . SER B 1 131 ? -22.963 5.103 11.177 1 90.84 131 SER B CA 1
ATOM 2349 C C . SER B 1 131 ? -24.187 5.396 12.038 1 90.84 131 SER B C 1
ATOM 2351 O O . SER B 1 131 ? -24.128 5.298 13.266 1 90.84 131 SER B O 1
ATOM 2353 N N . ALA B 1 132 ? -25.227 5.833 11.484 1 90.07 132 ALA B N 1
ATOM 2354 C CA . ALA B 1 132 ? -26.461 6.075 12.226 1 90.07 132 ALA B CA 1
ATOM 2355 C C . ALA B 1 132 ? -27.002 4.782 12.829 1 90.07 132 ALA B C 1
ATOM 2357 O O . ALA B 1 132 ? -27.612 4.796 13.9 1 90.07 132 ALA B O 1
ATOM 2358 N N . LYS B 1 133 ? -26.683 3.712 12.197 1 93.02 133 LYS B N 1
ATOM 2359 C CA . LYS B 1 133 ? -27.266 2.433 12.592 1 93.02 133 LYS B CA 1
ATOM 2360 C C . LYS B 1 133 ? -26.228 1.543 13.271 1 93.02 133 LYS B C 1
ATOM 2362 O O . LYS B 1 133 ? -26.571 0.72 14.123 1 93.02 133 LYS B O 1
ATOM 2367 N N . TRP B 1 134 ? -24.971 1.698 12.838 1 94.58 134 TRP B N 1
ATOM 2368 C CA . TRP B 1 134 ? -23.938 0.79 13.327 1 94.58 134 TRP B CA 1
ATOM 2369 C C . TRP B 1 134 ? -22.867 1.55 14.101 1 94.58 134 TRP B C 1
ATOM 2371 O O . TRP B 1 134 ? -22.345 2.56 13.623 1 94.58 134 TRP B O 1
ATOM 2381 N N . LYS B 1 135 ? -22.632 1.031 15.271 1 93.29 135 LYS B N 1
ATOM 2382 C CA . LYS B 1 135 ? -21.583 1.57 16.132 1 93.29 135 LYS B CA 1
ATOM 2383 C C . LYS B 1 135 ? -20.704 0.455 16.692 1 93.29 135 LYS B C 1
ATOM 2385 O O . LYS B 1 135 ? -21.176 -0.662 16.914 1 93.29 135 LYS B O 1
ATOM 2390 N N . GLU B 1 136 ? -19.438 0.84 16.939 1 90.3 136 GLU B N 1
ATOM 2391 C CA . GLU B 1 136 ? -18.579 -0.162 17.563 1 90.3 136 GLU B CA 1
ATOM 2392 C C . GLU B 1 136 ? -19.1 -0.552 18.943 1 90.3 136 GLU B C 1
ATOM 2394 O O . GLU B 1 136 ? -19.071 -1.728 19.314 1 90.3 136 GLU B O 1
ATOM 2399 N N . ASP B 1 137 ? -19.477 0.418 19.653 1 92.09 137 ASP B N 1
ATOM 2400 C CA . ASP B 1 137 ? -20.078 0.259 20.974 1 92.09 137 ASP B CA 1
ATOM 2401 C C . ASP B 1 137 ? -21.227 1.244 21.177 1 92.09 137 ASP B C 1
ATOM 2403 O O . ASP B 1 137 ? -21.015 2.366 21.643 1 92.09 137 ASP B O 1
ATOM 2407 N N . PRO B 1 138 ? -22.402 0.795 20.831 1 91.89 138 PRO B N 1
ATOM 2408 C CA . PRO B 1 138 ? -23.542 1.714 20.884 1 91.89 138 PRO B CA 1
ATOM 2409 C C . PRO B 1 138 ? -23.761 2.303 22.275 1 91.89 138 PRO B C 1
ATOM 2411 O O . PRO B 1 138 ? -24.174 3.459 22.403 1 91.89 138 PRO B O 1
ATOM 2414 N N . ASN B 1 139 ? -23.577 1.545 23.358 1 91.77 139 ASN B N 1
ATOM 2415 C CA . ASN B 1 139 ? -23.761 2.038 24.719 1 91.77 139 ASN B CA 1
ATOM 2416 C C . ASN B 1 139 ? -22.742 3.12 25.066 1 91.77 139 ASN B C 1
ATOM 2418 O O . ASN B 1 139 ? -23.094 4.145 25.653 1 91.77 139 ASN B O 1
ATOM 2422 N N . LYS B 1 140 ? -21.52 2.861 24.687 1 92.7 140 LYS B N 1
ATOM 2423 C CA . LYS B 1 140 ? -20.483 3.861 24.928 1 92.7 140 LYS B CA 1
ATOM 2424 C C . LYS B 1 140 ? -20.775 5.15 24.165 1 92.7 140 LYS B C 1
ATOM 2426 O O . LYS B 1 140 ? -20.595 6.247 24.698 1 92.7 140 LYS B O 1
ATOM 2431 N N . VAL B 1 141 ? -21.228 4.984 22.966 1 92.43 141 VAL B N 1
ATOM 2432 C CA . VAL B 1 141 ? -21.513 6.141 22.123 1 92.43 141 VAL B CA 1
ATOM 2433 C C . VAL B 1 141 ? -22.639 6.967 22.742 1 92.43 141 VAL B C 1
ATOM 2435 O O . VAL B 1 141 ? -22.555 8.196 22.803 1 92.43 141 VAL B O 1
ATOM 2438 N N . SER B 1 142 ? -23.641 6.343 23.182 1 91.3 142 SER B N 1
ATOM 2439 C CA . SER B 1 142 ? -24.772 7.018 23.81 1 91.3 142 SER B CA 1
ATOM 2440 C C . SER B 1 142 ? -24.345 7.746 25.08 1 91.3 142 SER B C 1
ATOM 2442 O O . SER B 1 142 ? -24.733 8.895 25.304 1 91.3 142 SER B O 1
ATOM 2444 N N . ASN B 1 143 ? -23.513 7.082 25.877 1 93.41 143 ASN B N 1
ATOM 2445 C CA . ASN B 1 143 ? -23.005 7.684 27.106 1 93.41 143 ASN B CA 1
ATOM 2446 C C . ASN B 1 143 ? -22.134 8.902 26.815 1 93.41 143 ASN B C 1
ATOM 2448 O O . ASN B 1 143 ? -22.233 9.92 27.503 1 93.41 143 ASN B O 1
ATOM 2452 N N . ASP B 1 144 ? -21.338 8.777 25.826 1 92.65 144 ASP B N 1
ATOM 2453 C CA . ASP B 1 144 ? -20.446 9.874 25.46 1 92.65 144 ASP B CA 1
ATOM 2454 C C . ASP B 1 144 ? -21.237 11.086 24.973 1 92.65 144 ASP B C 1
ATOM 2456 O O . ASP B 1 144 ? -20.888 12.227 25.283 1 92.65 144 ASP B O 1
ATOM 2460 N N . LYS B 1 145 ? -22.208 10.837 24.28 1 91.13 145 LYS B N 1
ATOM 2461 C CA . LYS B 1 145 ? -23.052 11.925 23.797 1 91.13 145 LYS B CA 1
ATOM 2462 C C . LYS B 1 145 ? -23.724 12.655 24.957 1 91.13 145 LYS B C 1
ATOM 2464 O O . LYS B 1 145 ? -23.795 13.886 24.965 1 91.13 145 LYS B O 1
ATOM 2469 N N . LYS B 1 146 ? -24.182 11.89 25.872 1 92.56 146 LYS B N 1
ATOM 2470 C CA . LYS B 1 146 ? -24.813 12.479 27.05 1 92.56 146 LYS B CA 1
ATOM 2471 C C . LYS B 1 146 ? -23.818 13.323 27.842 1 92.56 146 LYS B C 1
ATOM 2473 O O . LYS B 1 146 ? -24.145 14.427 28.281 1 92.56 146 LYS B O 1
ATOM 2478 N N . LEU B 1 147 ? -22.682 12.786 27.968 1 92.78 147 LEU B N 1
ATOM 2479 C CA . LEU B 1 147 ? -21.641 13.5 28.7 1 92.78 147 LEU B CA 1
ATOM 2480 C C . LEU B 1 147 ? -21.282 14.806 28 1 92.78 147 LEU B C 1
ATOM 2482 O O . LEU B 1 147 ? -21.059 15.826 28.656 1 92.78 147 LEU B O 1
ATOM 2486 N N . THR B 1 148 ? -21.263 14.754 26.782 1 91.93 148 THR B N 1
ATOM 2487 C CA . THR B 1 148 ? -20.93 15.947 26.013 1 91.93 148 THR B CA 1
ATOM 2488 C C . THR B 1 148 ? -22.025 17.001 26.148 1 91.93 148 THR B C 1
ATOM 2490 O O . THR B 1 148 ? -21.735 18.194 26.264 1 91.93 148 THR B O 1
ATOM 2493 N N . LYS B 1 149 ? -23.202 16.536 26.186 1 91.99 149 LYS B N 1
ATOM 2494 C CA . LYS B 1 149 ? -24.326 17.451 26.363 1 91.99 149 LYS B CA 1
ATOM 2495 C C . LYS B 1 149 ? -24.281 18.118 27.735 1 91.99 149 LYS B C 1
ATOM 2497 O O . LYS B 1 149 ? -24.553 19.314 27.859 1 91.99 149 LYS B O 1
ATOM 2502 N N . LEU B 1 150 ? -23.961 17.364 28.693 1 92.51 150 LEU B N 1
ATOM 2503 C CA . LEU B 1 150 ? -23.842 17.9 30.044 1 92.51 150 LEU B CA 1
ATOM 2504 C C . LEU B 1 150 ? -22.723 18.933 30.123 1 92.51 150 LEU B C 1
ATOM 2506 O O . LEU B 1 150 ? -22.873 19.969 30.775 1 92.51 150 LEU B O 1
ATOM 2510 N N . LYS B 1 151 ? -21.698 18.641 29.449 1 92.17 151 LYS B N 1
ATOM 2511 C CA . LYS B 1 151 ? -20.581 19.581 29.421 1 92.17 151 LYS B CA 1
ATOM 2512 C C . LYS B 1 151 ? -20.97 20.875 28.711 1 92.17 151 LYS B C 1
ATOM 2514 O O . LYS B 1 151 ? -20.54 21.96 29.108 1 92.17 151 LYS B O 1
ATOM 2519 N N . GLU B 1 152 ? -21.731 20.696 27.734 1 92.04 152 GLU B N 1
ATOM 2520 C CA . GLU B 1 152 ? -22.208 21.871 27.009 1 92.04 152 GLU B CA 1
ATOM 2521 C C . GLU B 1 152 ? -23.054 22.767 27.908 1 92.04 152 GLU B C 1
ATOM 2523 O O . GLU B 1 152 ? -22.912 23.992 27.884 1 92.04 152 GLU B O 1
ATOM 2528 N N . ILE B 1 153 ? -23.882 22.231 28.697 1 91.85 153 ILE B N 1
ATOM 2529 C CA . ILE B 1 153 ? -24.721 22.966 29.637 1 91.85 153 ILE B CA 1
ATOM 2530 C C . ILE B 1 153 ? -23.844 23.676 30.665 1 91.85 153 ILE B C 1
ATOM 2532 O O . ILE B 1 153 ? -24.069 24.847 30.98 1 91.85 153 ILE B O 1
ATOM 2536 N N . GLU B 1 154 ? -22.855 22.968 31.096 1 89.76 154 GLU B N 1
ATOM 2537 C CA . GLU B 1 154 ? -21.938 23.52 32.089 1 89.76 154 GLU B CA 1
ATOM 2538 C C . GLU B 1 154 ? -21.196 24.735 31.539 1 89.76 154 GLU B C 1
ATOM 2540 O O . GLU B 1 154 ? -21.075 25.755 32.221 1 89.76 154 GLU B O 1
ATOM 2545 N N . VAL B 1 155 ? -20.806 24.619 30.36 1 89.63 155 VAL B N 1
ATOM 2546 C CA . VAL B 1 155 ? -20.021 25.685 29.747 1 89.63 155 VAL B CA 1
ATOM 2547 C C . VAL B 1 155 ? -20.913 26.895 29.478 1 89.63 155 VAL B C 1
ATOM 2549 O O . VAL B 1 155 ? -20.509 28.036 29.71 1 89.63 155 VAL B O 1
ATOM 2552 N N . ASN B 1 156 ? -22.074 26.6 29.064 1 86.48 156 ASN B N 1
ATOM 2553 C CA . ASN B 1 156 ? -23.009 27.682 28.779 1 86.48 156 ASN B CA 1
ATOM 2554 C C . ASN B 1 156 ? -23.427 28.412 30.052 1 86.48 156 ASN B C 1
ATOM 2556 O O . ASN B 1 156 ? -23.625 29.628 30.04 1 86.48 156 ASN B O 1
ATOM 2560 N N . ALA B 1 157 ? -23.566 27.67 31.071 1 85.33 157 ALA B N 1
ATOM 2561 C CA . ALA B 1 157 ? -23.929 28.263 32.355 1 85.33 157 ALA B CA 1
ATOM 2562 C C . ALA B 1 157 ? -22.805 29.148 32.887 1 85.33 157 ALA B C 1
ATOM 2564 O O . ALA B 1 157 ? -23.062 30.166 33.533 1 85.33 157 ALA B O 1
ATOM 2565 N N . LYS B 1 158 ? -21.655 28.847 32.618 1 81.67 158 LYS B N 1
ATOM 2566 C CA . LYS B 1 158 ? -20.502 29.588 33.121 1 81.67 158 LYS B CA 1
ATOM 2567 C C . LYS B 1 158 ? -20.221 30.818 32.261 1 81.67 158 LYS B C 1
ATOM 2569 O O . LYS B 1 158 ? -19.742 31.836 32.763 1 81.67 158 LYS B O 1
ATOM 2574 N N . THR B 1 159 ? -20.481 30.676 31.044 1 74.88 159 THR B N 1
ATOM 2575 C CA . THR B 1 159 ? -20.133 31.77 30.144 1 74.88 159 THR B CA 1
ATOM 2576 C C . THR B 1 159 ? -21.326 32.698 29.934 1 74.88 159 THR B C 1
ATOM 2578 O O . THR B 1 159 ? -21.157 33.859 29.555 1 74.88 159 THR B O 1
ATOM 2581 N N . GLY B 1 160 ? -22.515 32.314 29.966 1 62.93 160 GLY B N 1
ATOM 2582 C CA . GLY B 1 160 ? -23.678 33.186 29.927 1 62.93 160 GLY B CA 1
ATOM 2583 C C . GLY B 1 160 ? -23.832 34.031 31.178 1 62.93 160 GLY B C 1
ATOM 2584 O O . GLY B 1 160 ? -24.529 35.048 31.164 1 62.93 160 GLY B O 1
ATOM 2585 N N . ASP B 1 161 ? -23.42 33.503 32.357 1 49.56 161 ASP B N 1
ATOM 2586 C CA . ASP B 1 161 ? -23.43 34.343 33.55 1 49.56 161 ASP B CA 1
ATOM 2587 C C . ASP B 1 161 ? -22.289 35.358 33.518 1 49.56 161 ASP B C 1
ATOM 2589 O O . ASP B 1 161 ? -22.112 36.131 34.462 1 49.56 161 ASP B O 1
ATOM 2593 N N . ILE B 1 162 ? -21.53 35.372 32.425 1 40.76 162 ILE B N 1
ATOM 2594 C CA . ILE B 1 162 ? -20.727 36.585 32.315 1 40.76 162 ILE B CA 1
ATOM 2595 C C . ILE B 1 162 ? -21.424 37.584 31.395 1 40.76 162 ILE B C 1
ATOM 2597 O O . ILE B 1 162 ? -21.966 37.205 30.353 1 40.76 162 ILE B O 1
#

Sequence (324 aa):
MARNNSFEDIIESNLDKIEAWVEGNNTDKEIADKLGIAYSTYRKYKSTNVALKGRIATAKDKKNQEVEKALFKKCIGYKYTEEVATKIKEEVLDKETNIILVKESVVVNEVKKFSLPDLGAQKFYLVNRVSAKWKEDPNKVSNDKKLTKLKEIEVNAKTGDIMARNNSFEDIIESNLDKIEAWVEGNNTDKEIADKLGIAYSTYRKYKSTNVALKGRIATAKDKKNQEVEKALFKKCIGYKYTEEVATKIKEEVLDKETNIILVKESVVVNEVKKFSLPDLGAQKFYLVNRVSAKWKEDPNKVSNDKKLTKLKEIEVNAKTGDI

Solvent-accessible surface area (backbone atoms only — not comparable to full-atom values): 17773 Å² total; per-residue (Å²): 127,76,66,64,60,49,50,51,48,55,48,68,75,38,46,70,59,50,24,52,38,47,55,69,65,48,48,71,59,56,50,17,56,75,72,70,46,55,52,68,58,46,53,53,38,53,74,67,35,64,69,55,37,51,38,49,52,51,21,48,50,55,46,51,40,50,52,52,40,50,47,53,40,41,18,52,29,46,77,47,76,44,79,46,78,42,80,32,46,32,47,42,75,37,82,87,75,73,45,81,41,80,43,76,46,78,46,78,42,80,29,44,39,61,48,70,54,33,63,70,46,37,51,56,47,38,39,67,77,39,47,93,65,28,52,97,48,53,67,59,54,55,50,49,52,52,51,52,51,52,50,50,53,51,51,47,59,57,51,66,76,93,124,72,68,65,59,49,52,52,49,54,49,67,74,36,45,71,57,50,22,52,39,46,50,70,52,49,41,68,61,56,50,18,57,75,72,70,46,56,52,70,59,47,53,51,39,54,76,68,35,64,70,55,37,51,37,48,52,52,19,51,51,51,43,51,47,48,38,52,50,35,46,51,39,38,35,68,27,46,76,48,65,31,41,46,80,39,81,42,82,40,81,42,71,36,83,90,75,72,45,78,31,46,40,42,48,78,46,81,42,82,42,82,45,71,46,69,53,33,68,68,44,39,50,55,48,37,33,44,76,40,46,93,80,31,58,96,47,60,68,59,51,53,50,51,52,50,51,50,51,52,50,49,53,52,52,47,58,61,54,66,75,96